Protein AF-A0A8T9BLL4-F1 (afdb_monomer_lite)

Sequence (236 aa):
MSSSTPDQTALMKEVLEAVKTLQINQVQLAANVDAISGRVNVLAGMKEVRDVANDSSSKPSTVSKSIDTSATEPDPSDDLVPSSPSLPATQLDGVKESTQIAVAPKSGSTSRIILTTYPSQSGINPLPMDWGNLDPQLRGPVVVSRTQSTIRRRNAHGGSYSIYYALAVASKEIKEDHRPDFTNTEPAANIGPFKQWADKKKIVSMDPLGHLAPWLFSETIEKENELEQSVREGRL

Radius of gyration: 30.51 Å; chains: 1; bounding box: 65×70×87 Å

Organism: NCBI:txid1316785

InterPro domains:
  IPR022163 GTP cyclohydrolase N-terminal [PF12471] (112-228)

pLDDT: mean 73.41, std 20.66, range [27.05, 96.94]

Secondary structure (DSSP, 8-state):
-----HHHHHHHHHHHHHHHHHHHHHHHHHHHHHHHHHHHHHHHHHHHHHHHHHHTT-------------------------------S--------------PPP--S-S-------TTSTT--PPP--TT-SSHHHH-------STTTTTT--S--TTTHHHHHHHHHTTSS-TTPPPP-TT---SS-----GGGG-TTT--SS-TTGGGHHHHSHHHHHHHHHHHHHHHTT--

Structure (mmCIF, N/CA/C/O backbone):
data_AF-A0A8T9BLL4-F1
#
_entry.id   AF-A0A8T9BLL4-F1
#
loop_
_atom_site.group_PDB
_atom_site.id
_atom_site.type_symbol
_atom_site.label_atom_id
_atom_site.label_alt_id
_atom_site.label_comp_id
_atom_site.label_asym_id
_atom_site.label_entity_id
_atom_site.label_seq_id
_atom_site.pdbx_PDB_ins_code
_atom_site.Cartn_x
_atom_site.Cartn_y
_atom_site.Cartn_z
_atom_site.occupancy
_atom_site.B_iso_or_equiv
_atom_site.auth_seq_id
_atom_site.auth_comp_id
_atom_site.auth_asym_id
_atom_site.auth_atom_id
_atom_site.pdbx_PDB_model_num
ATOM 1 N N . MET A 1 1 ? -38.374 -6.244 71.018 1.00 39.12 1 MET A N 1
ATOM 2 C CA . MET A 1 1 ? -39.379 -6.725 70.048 1.00 39.12 1 MET A CA 1
ATOM 3 C C . MET A 1 1 ? -38.822 -6.476 68.658 1.00 39.12 1 MET A C 1
ATOM 5 O O . MET A 1 1 ? -38.472 -5.344 68.362 1.00 39.12 1 MET A O 1
ATOM 9 N N . SER A 1 2 ? -38.587 -7.547 67.902 1.00 49.69 2 SER A N 1
ATOM 10 C CA . SER A 1 2 ? -37.795 -7.590 66.666 1.00 49.69 2 SER A CA 1
ATOM 11 C C . SER A 1 2 ? -38.675 -7.416 65.427 1.00 49.69 2 SER A C 1
ATOM 13 O O . SER A 1 2 ? -39.505 -8.278 65.145 1.00 49.69 2 SER A O 1
ATOM 15 N N . SER A 1 3 ? -38.475 -6.339 64.670 1.00 52.56 3 SER A N 1
ATOM 16 C CA . SER A 1 3 ? -39.181 -6.069 63.413 1.00 52.56 3 SER A CA 1
ATOM 17 C C . SER A 1 3 ? -38.181 -5.792 62.284 1.00 52.56 3 SER A C 1
ATOM 19 O O . SER A 1 3 ? -37.743 -4.657 62.130 1.00 52.56 3 SER A O 1
ATOM 21 N N . SER A 1 4 ? -37.803 -6.816 61.507 1.00 60.06 4 SER A N 1
ATOM 22 C CA . SER A 1 4 ? -37.080 -6.636 60.225 1.00 60.06 4 SER A CA 1
ATOM 23 C C . SER A 1 4 ? -37.123 -7.867 59.296 1.00 60.06 4 SER A C 1
ATOM 25 O O . SER A 1 4 ? -36.197 -8.107 58.526 1.00 60.06 4 SER A O 1
ATOM 27 N N . THR A 1 5 ? -38.165 -8.695 59.372 1.00 60.25 5 THR A N 1
ATOM 28 C CA . THR A 1 5 ? -38.291 -9.934 58.581 1.00 60.25 5 THR A CA 1
ATOM 29 C C . THR A 1 5 ? -38.826 -9.804 57.139 1.00 60.25 5 THR A C 1
ATOM 31 O O . THR A 1 5 ? -38.516 -10.702 56.357 1.00 60.25 5 THR A O 1
ATOM 34 N N . PRO A 1 6 ? -39.579 -8.767 56.705 1.00 60.78 6 PRO A N 1
ATOM 35 C CA . PRO A 1 6 ? -40.184 -8.790 55.367 1.00 60.78 6 PRO A CA 1
ATOM 36 C C . PRO A 1 6 ? -39.180 -8.558 54.220 1.00 60.78 6 PRO A C 1
ATOM 38 O O . PRO A 1 6 ? -39.258 -9.265 53.215 1.00 60.78 6 PRO A O 1
ATOM 41 N N . ASP A 1 7 ? -38.185 -7.677 54.379 1.00 72.25 7 ASP A N 1
ATOM 42 C CA . ASP A 1 7 ? -37.218 -7.357 53.308 1.00 72.25 7 ASP A CA 1
ATOM 43 C C . ASP A 1 7 ? -36.312 -8.538 52.931 1.00 72.25 7 ASP A C 1
ATOM 45 O O . ASP A 1 7 ? -36.035 -8.763 51.753 1.00 72.25 7 ASP A O 1
ATOM 49 N N . GLN A 1 8 ? -35.903 -9.362 53.903 1.00 76.25 8 GLN A N 1
ATOM 50 C CA . GLN A 1 8 ? -35.084 -10.548 53.616 1.00 76.25 8 GLN A CA 1
ATOM 51 C C . GLN A 1 8 ? -35.837 -11.588 52.780 1.00 76.25 8 GLN A C 1
ATOM 53 O O . GLN A 1 8 ? -35.244 -12.262 51.938 1.00 76.25 8 GLN A O 1
ATOM 58 N N . THR A 1 9 ? -37.154 -11.701 52.973 1.00 82.81 9 THR A N 1
ATOM 59 C CA . THR A 1 9 ? -37.976 -12.627 52.183 1.00 82.81 9 THR A CA 1
ATOM 60 C C . THR A 1 9 ? -38.187 -12.145 50.748 1.00 82.81 9 THR A C 1
ATOM 62 O O . THR A 1 9 ? -38.298 -12.976 49.847 1.00 82.81 9 THR A O 1
ATOM 65 N N . ALA A 1 10 ? -38.201 -10.827 50.514 1.00 85.06 10 ALA A N 1
ATOM 66 C CA . ALA A 1 10 ? -38.257 -10.249 49.172 1.00 85.06 10 ALA A CA 1
ATOM 67 C C . ALA A 1 10 ? -36.932 -10.459 48.420 1.00 85.06 10 ALA A C 1
ATOM 69 O O . ALA A 1 10 ? -36.943 -10.978 47.305 1.00 85.06 10 ALA A O 1
ATOM 70 N N . LEU A 1 11 ? -35.800 -10.191 49.080 1.00 87.94 11 LEU A N 1
ATOM 71 C CA . LEU A 1 11 ? -34.458 -10.445 48.542 1.00 87.94 11 LEU A CA 1
ATOM 72 C C . LEU A 1 11 ? -34.235 -11.925 48.195 1.00 87.94 11 LEU A C 1
ATOM 74 O O . LEU A 1 11 ? -33.698 -12.238 47.138 1.00 87.94 11 LEU A O 1
ATOM 78 N N . MET A 1 12 ? -34.687 -12.863 49.037 1.00 86.19 12 MET A N 1
ATOM 79 C CA . MET A 1 12 ? -34.585 -14.296 48.717 1.00 86.19 12 MET A CA 1
ATOM 80 C C . MET A 1 12 ? -35.392 -14.691 47.477 1.00 86.19 12 MET A C 1
ATOM 82 O O . MET A 1 12 ? -34.954 -15.557 46.719 1.00 86.19 12 MET A O 1
ATOM 86 N N . LYS A 1 13 ? -36.564 -14.081 47.259 1.00 90.38 13 LYS A N 1
ATOM 87 C CA . LYS A 1 13 ? -37.374 -14.348 46.063 1.00 90.38 13 LYS A CA 1
ATOM 88 C C . LYS A 1 13 ? -36.692 -13.828 44.803 1.00 90.38 13 LYS A C 1
ATOM 90 O O . LYS A 1 13 ? -36.642 -14.558 43.819 1.00 90.38 13 LYS A O 1
ATOM 95 N N . GLU A 1 14 ? -36.120 -12.630 44.865 1.00 92.88 14 GLU A N 1
ATOM 96 C CA . GLU A 1 14 ? -35.360 -12.040 43.761 1.00 92.88 14 GLU A CA 1
ATOM 97 C C . GLU A 1 14 ? -34.115 -12.874 43.423 1.00 92.88 14 GLU A C 1
ATOM 99 O O . GLU A 1 14 ? -33.876 -13.187 42.260 1.00 92.88 14 GLU A O 1
ATOM 104 N N . VAL A 1 15 ? -33.369 -13.339 44.433 1.00 92.25 15 VAL A N 1
ATOM 105 C CA . VAL A 1 15 ? -32.216 -14.233 44.225 1.00 92.25 15 VAL A CA 1
ATOM 106 C C . VAL A 1 15 ? -32.649 -15.567 43.614 1.00 92.25 15 VAL A C 1
ATOM 108 O O . VAL A 1 15 ? -31.984 -16.069 42.712 1.00 92.25 15 VAL A O 1
ATOM 111 N N . LEU A 1 16 ? -33.769 -16.146 44.053 1.00 93.62 16 LEU A N 1
ATOM 112 C CA . LEU A 1 16 ? -34.275 -17.401 43.488 1.00 93.62 16 LEU A CA 1
ATOM 113 C C . LEU A 1 16 ? -34.713 -17.228 42.027 1.00 93.62 16 LEU A C 1
ATOM 115 O O . LEU A 1 16 ? -34.454 -18.099 41.195 1.00 93.62 16 LEU A O 1
ATOM 119 N N . GLU A 1 17 ? -35.334 -16.097 41.697 1.00 95.94 17 GLU A N 1
ATOM 120 C CA . GLU A 1 17 ? -35.694 -15.746 40.324 1.00 95.94 17 GLU A CA 1
ATOM 121 C C . GLU A 1 17 ? -34.446 -15.515 39.456 1.00 95.94 17 GLU A C 1
ATOM 123 O O . GLU A 1 17 ? -34.349 -16.062 38.354 1.00 95.94 17 GLU A O 1
ATOM 128 N N . ALA A 1 18 ? -33.434 -14.822 39.980 1.00 94.19 18 ALA A N 1
ATOM 129 C CA . ALA A 1 18 ? -32.144 -14.643 39.321 1.00 94.19 18 ALA A CA 1
ATOM 130 C C . ALA A 1 18 ? -31.436 -15.987 39.067 1.00 94.19 18 ALA A C 1
ATOM 132 O O . ALA A 1 18 ? -30.959 -16.239 37.964 1.00 94.19 18 ALA A O 1
ATOM 133 N N . VAL A 1 19 ? -31.428 -16.906 40.035 1.00 96.25 19 VAL A N 1
ATOM 134 C CA . VAL A 1 19 ? -30.835 -18.243 39.859 1.00 96.25 19 VAL A CA 1
ATOM 135 C C . VAL A 1 19 ? -31.599 -19.050 38.808 1.00 96.25 19 VAL A C 1
ATOM 137 O O . VAL A 1 19 ? -30.986 -19.699 37.959 1.00 96.25 19 VAL A O 1
ATOM 140 N N . LYS A 1 20 ? -32.934 -18.974 38.802 1.00 95.44 20 LYS A N 1
ATOM 141 C CA . LYS A 1 20 ? -33.768 -19.669 37.814 1.00 95.44 20 LYS A CA 1
ATOM 142 C C . LYS A 1 20 ? -33.545 -19.135 36.398 1.00 95.44 20 LYS A C 1
ATOM 144 O O . LYS A 1 20 ? -33.460 -19.923 35.458 1.00 95.44 20 LYS A O 1
ATOM 149 N N . THR A 1 21 ? -33.419 -17.819 36.232 1.00 96.94 21 THR A N 1
ATOM 150 C CA . THR A 1 21 ? -33.113 -17.217 34.922 1.00 96.94 21 THR A CA 1
ATOM 151 C C . THR A 1 21 ? -31.712 -17.596 34.449 1.00 96.94 21 THR A C 1
ATOM 153 O O . THR A 1 21 ? -31.540 -17.959 33.287 1.00 96.94 21 THR A O 1
ATOM 156 N N . LEU A 1 22 ? -30.724 -17.623 35.348 1.00 96.06 22 LEU A N 1
ATOM 157 C CA . LEU A 1 22 ? -29.361 -18.059 35.038 1.00 96.06 22 LEU A CA 1
ATOM 158 C C . LEU A 1 22 ? -29.331 -19.532 34.600 1.00 96.06 22 LEU A C 1
ATOM 160 O O . LEU A 1 22 ? -28.693 -19.864 33.602 1.00 96.06 22 LEU A O 1
ATOM 164 N N . GLN A 1 23 ? -30.095 -20.399 35.268 1.00 95.50 23 GLN A N 1
ATOM 165 C CA . GLN A 1 23 ? -30.244 -21.802 34.879 1.00 95.50 23 GLN A CA 1
ATOM 166 C C . GLN A 1 23 ? -30.872 -21.952 33.483 1.00 95.50 23 GLN A C 1
ATOM 168 O O . GLN A 1 23 ? -30.375 -22.728 32.668 1.00 95.50 23 GLN A O 1
ATOM 173 N N . ILE A 1 24 ? -31.927 -21.189 33.174 1.00 96.50 24 ILE A N 1
ATOM 174 C CA . ILE A 1 24 ? -32.557 -21.192 31.842 1.00 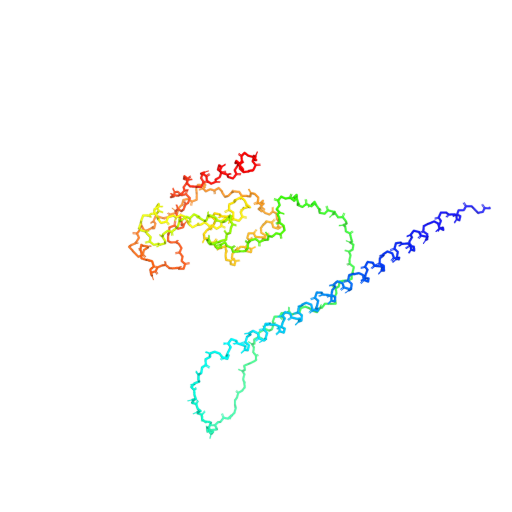96.50 24 ILE A CA 1
ATOM 175 C C . ILE A 1 24 ? -31.556 -20.736 30.771 1.00 96.50 24 ILE A C 1
ATOM 177 O O . ILE A 1 24 ? -31.423 -21.387 29.733 1.00 96.50 24 ILE A O 1
ATOM 181 N N . ASN A 1 25 ? -30.804 -19.669 31.047 1.00 95.50 25 ASN A N 1
ATOM 182 C CA . ASN A 1 25 ? -29.784 -19.158 30.135 1.00 95.50 25 ASN A CA 1
ATOM 183 C C . ASN A 1 25 ? -28.687 -20.201 29.870 1.00 95.50 25 ASN A C 1
ATOM 185 O O . ASN A 1 25 ? -28.283 -20.379 28.722 1.00 95.50 25 ASN A O 1
ATOM 189 N N . GLN A 1 26 ? -28.236 -20.936 30.894 1.00 94.12 26 GLN A N 1
ATOM 190 C CA . GLN A 1 26 ? -27.246 -22.008 30.732 1.00 94.12 26 GLN A CA 1
ATOM 191 C C . GLN A 1 26 ? -27.758 -23.153 29.852 1.00 94.12 26 GLN A C 1
ATOM 193 O O . GLN A 1 26 ? -27.024 -23.627 28.987 1.00 94.12 26 GLN A O 1
ATOM 198 N N . VAL A 1 27 ? -29.020 -23.562 30.014 1.00 96.69 27 VAL A N 1
ATOM 199 C CA . VAL A 1 27 ? -29.633 -24.598 29.164 1.00 96.69 27 VAL A CA 1
ATOM 200 C C . VAL A 1 27 ? -29.712 -24.134 27.708 1.00 96.69 27 VAL A C 1
ATOM 202 O O . VAL A 1 27 ? -29.391 -24.893 26.794 1.00 96.69 27 VAL A O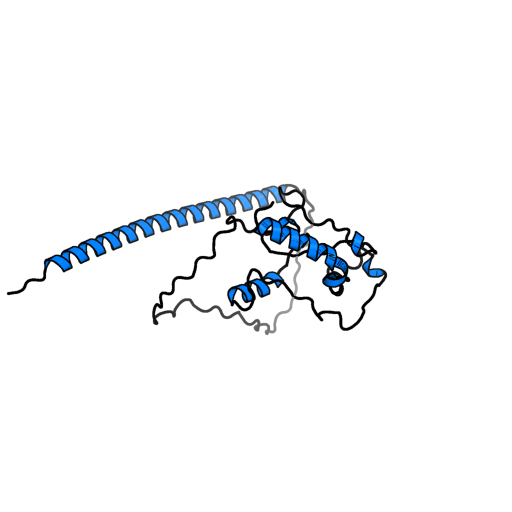 1
ATOM 205 N N . GLN A 1 28 ? -30.082 -22.874 27.476 1.00 95.19 28 GLN A N 1
ATOM 206 C CA . GLN A 1 28 ? -30.133 -22.304 26.130 1.00 95.19 28 GLN A CA 1
ATOM 207 C C . GLN A 1 28 ? -28.740 -22.214 25.486 1.00 95.19 28 GLN A C 1
ATOM 209 O O . GLN A 1 28 ? -28.581 -22.523 24.304 1.00 95.19 28 GLN A O 1
ATOM 214 N N . LEU A 1 29 ? -27.721 -21.818 26.252 1.00 95.44 29 LEU A N 1
ATOM 215 C CA . LEU A 1 29 ? -26.330 -21.793 25.798 1.00 95.44 29 LEU A CA 1
ATOM 216 C C . LEU A 1 29 ? -25.838 -23.196 25.427 1.00 95.44 29 LEU A C 1
ATOM 218 O O . LEU A 1 29 ? -25.265 -23.356 24.351 1.00 95.44 29 LEU A O 1
ATOM 222 N N . ALA A 1 30 ? -26.119 -24.206 26.253 1.00 95.25 30 ALA A N 1
ATOM 223 C CA . ALA A 1 30 ? -25.764 -25.595 25.965 1.00 95.25 30 ALA A CA 1
ATOM 224 C C . ALA A 1 30 ? -26.408 -26.090 24.657 1.00 95.25 30 ALA A C 1
ATOM 226 O O . ALA A 1 30 ? -25.710 -26.595 23.780 1.00 95.25 30 ALA A O 1
ATOM 227 N N . ALA A 1 31 ? -27.707 -25.839 24.464 1.00 95.81 31 ALA A N 1
ATOM 228 C CA . ALA A 1 31 ? -28.412 -26.212 23.236 1.00 95.81 31 ALA A CA 1
ATOM 229 C C . ALA A 1 31 ? -27.826 -25.536 21.980 1.00 95.81 31 ALA A C 1
ATOM 231 O O . ALA A 1 31 ? -27.713 -26.156 20.920 1.00 95.81 31 ALA A O 1
ATOM 232 N N . ASN A 1 32 ? -27.420 -24.267 22.087 1.00 94.94 32 ASN A N 1
ATOM 233 C CA . ASN A 1 32 ? -26.779 -23.550 20.984 1.00 94.94 32 ASN A CA 1
ATOM 234 C C . ASN A 1 32 ? -25.387 -24.112 20.659 1.00 94.94 32 ASN A C 1
ATOM 236 O O . ASN A 1 32 ? -25.033 -24.218 19.483 1.00 94.94 32 ASN A O 1
ATOM 240 N N . VAL A 1 33 ? -24.604 -24.484 21.675 1.00 95.88 33 VAL A N 1
ATOM 241 C CA . VAL A 1 33 ? -23.285 -25.111 21.494 1.00 95.88 33 VAL A CA 1
ATOM 242 C C . VAL A 1 33 ? -23.422 -26.473 20.810 1.00 95.88 33 VAL A C 1
ATOM 244 O O . VAL A 1 33 ? -22.706 -26.727 19.840 1.00 95.88 33 VAL A O 1
ATOM 247 N N . ASP A 1 34 ? -24.389 -27.298 21.216 1.00 95.75 34 ASP A N 1
ATOM 248 C CA . ASP A 1 34 ? -24.668 -28.587 20.570 1.00 95.75 34 ASP A CA 1
ATOM 249 C C . ASP A 1 34 ? -25.085 -28.416 19.103 1.00 95.75 34 ASP A C 1
ATOM 251 O O . ASP A 1 34 ? -24.604 -29.134 18.222 1.00 95.75 34 ASP A O 1
ATOM 255 N N . ALA A 1 35 ? -25.919 -27.414 18.802 1.00 93.75 35 ALA A N 1
ATOM 256 C CA . ALA A 1 35 ? -26.319 -27.106 17.431 1.00 93.75 35 ALA A CA 1
ATOM 257 C C . ALA A 1 35 ? -25.127 -26.682 16.553 1.00 93.75 35 ALA A C 1
ATOM 259 O O . ALA A 1 35 ? -25.058 -27.047 15.375 1.00 93.75 35 ALA A O 1
ATOM 260 N N . ILE A 1 36 ? -24.178 -25.922 17.110 1.00 93.25 36 ILE A N 1
ATOM 261 C CA . ILE A 1 36 ? -22.948 -25.527 16.412 1.00 93.25 36 ILE A CA 1
ATOM 262 C C . ILE A 1 36 ? -22.043 -26.743 16.205 1.00 93.25 36 ILE A C 1
ATOM 264 O O . ILE A 1 36 ? -21.600 -26.969 15.081 1.00 93.25 36 ILE A O 1
ATOM 268 N N . SER A 1 37 ? -21.820 -27.551 17.242 1.00 92.19 37 SER A N 1
ATOM 269 C CA . SER A 1 37 ? -21.001 -28.766 17.168 1.00 92.19 37 SER A CA 1
ATOM 270 C C . SER A 1 37 ? -21.541 -29.746 16.119 1.00 92.19 37 SER A C 1
ATOM 272 O O . SER A 1 37 ? -20.801 -30.212 15.250 1.00 92.19 37 SER A O 1
ATOM 274 N N . GLY A 1 38 ? -22.863 -29.953 16.093 1.00 91.25 38 GLY A N 1
ATOM 275 C CA . GLY A 1 38 ? -23.531 -30.767 15.078 1.00 91.25 38 GLY A CA 1
ATOM 276 C C . GLY A 1 38 ? -23.325 -30.235 13.657 1.00 91.25 38 GLY A C 1
ATOM 277 O O . GLY A 1 38 ? -22.984 -30.998 12.754 1.00 91.25 38 GLY A O 1
ATOM 278 N N . ARG A 1 39 ? -23.458 -28.917 13.445 1.00 87.12 39 ARG A N 1
ATOM 279 C CA . ARG A 1 39 ? -23.195 -28.294 12.134 1.00 87.12 39 ARG A CA 1
ATOM 280 C C . ARG A 1 39 ? -21.736 -28.434 11.707 1.00 87.12 39 ARG A C 1
ATOM 282 O O . ARG A 1 39 ? -21.484 -28.711 10.538 1.00 87.12 39 ARG A O 1
ATOM 289 N N . VAL A 1 40 ? -20.788 -28.265 12.625 1.00 90.69 40 VAL A N 1
ATOM 290 C CA . VAL A 1 40 ? -19.354 -28.428 12.343 1.00 90.69 40 VAL A CA 1
ATOM 291 C C . VAL A 1 40 ? -19.042 -29.870 11.949 1.00 90.69 40 VAL A C 1
ATOM 293 O O . VAL A 1 40 ? -18.345 -30.079 10.962 1.00 90.69 40 VAL A O 1
ATOM 296 N N . ASN A 1 41 ? -19.620 -30.858 12.636 1.00 87.94 41 ASN A N 1
ATOM 297 C CA . ASN A 1 41 ? -19.418 -32.267 12.304 1.00 87.94 41 ASN A CA 1
ATOM 298 C C . ASN A 1 41 ? -20.002 -32.633 10.923 1.00 87.94 41 ASN A C 1
ATOM 300 O O . ASN A 1 41 ? -19.372 -33.340 10.140 1.00 87.94 41 ASN A O 1
ATOM 304 N N . VAL A 1 42 ? -21.172 -32.082 10.570 1.00 88.50 42 VAL A N 1
ATOM 305 C CA . VAL A 1 42 ? -21.765 -32.244 9.227 1.00 88.50 42 VAL A CA 1
ATOM 306 C C . VAL A 1 42 ? -20.895 -31.599 8.145 1.00 88.50 42 VAL A C 1
ATOM 308 O O . VAL A 1 42 ? -20.712 -32.174 7.074 1.00 88.50 42 VAL A O 1
ATOM 311 N N . LEU A 1 43 ? -20.337 -30.416 8.408 1.00 80.12 43 LEU A N 1
ATOM 312 C CA . LEU A 1 43 ? -19.447 -29.733 7.466 1.00 80.12 43 LEU A CA 1
ATOM 313 C C . LEU A 1 43 ? -18.110 -30.465 7.301 1.00 80.12 43 LEU A C 1
ATOM 315 O O . LEU A 1 43 ? -17.599 -30.529 6.184 1.00 80.12 43 LEU A O 1
ATOM 319 N N . ALA A 1 44 ? -17.572 -31.042 8.377 1.00 78.12 44 ALA A N 1
ATOM 320 C CA . ALA A 1 44 ? -16.373 -31.871 8.330 1.00 78.12 44 ALA A CA 1
ATOM 321 C C . ALA A 1 44 ? -16.598 -33.126 7.469 1.00 78.12 44 ALA A C 1
ATOM 323 O O . ALA A 1 44 ? -15.833 -33.363 6.536 1.00 78.12 44 ALA A O 1
ATOM 324 N N . GLY A 1 45 ? -17.707 -33.847 7.679 1.00 76.31 45 GLY A N 1
ATOM 325 C CA . GLY A 1 45 ? -18.069 -35.000 6.845 1.00 76.31 45 GLY A CA 1
ATOM 326 C C . GLY A 1 45 ? -18.346 -34.627 5.382 1.00 76.31 45 GLY A C 1
ATOM 327 O O . GLY A 1 45 ? -17.916 -35.322 4.464 1.00 76.31 45 GLY A O 1
ATOM 328 N N . MET A 1 46 ? -19.000 -33.488 5.128 1.00 76.62 46 MET A N 1
ATOM 329 C CA . MET A 1 46 ? -19.225 -32.986 3.764 1.00 76.62 46 MET A CA 1
ATOM 330 C C . MET A 1 46 ? -17.909 -32.631 3.053 1.00 76.62 46 MET A C 1
ATOM 332 O O . MET A 1 46 ? -17.797 -32.816 1.840 1.00 76.62 46 MET A O 1
ATOM 336 N N . LYS A 1 47 ? -16.905 -32.131 3.788 1.00 75.56 47 LYS A N 1
ATOM 337 C CA . LYS A 1 47 ? -15.569 -31.854 3.250 1.00 75.56 47 LYS A CA 1
ATOM 338 C C . LYS A 1 47 ? -14.835 -33.145 2.884 1.00 75.56 47 LYS A C 1
ATOM 340 O O . LYS A 1 47 ? -14.301 -33.207 1.785 1.00 75.56 47 LYS A O 1
ATOM 345 N N . GLU A 1 48 ? -14.867 -34.175 3.729 1.00 67.69 48 GLU A N 1
ATOM 346 C CA . GLU A 1 48 ? -14.268 -35.480 3.403 1.00 67.69 48 GLU A CA 1
ATOM 347 C C . GLU A 1 48 ? -14.901 -36.105 2.155 1.00 67.69 48 GLU A C 1
ATOM 349 O O . GLU A 1 48 ? -14.190 -36.515 1.243 1.00 67.69 48 GLU A O 1
ATOM 354 N N . VAL A 1 49 ? -16.236 -36.098 2.047 1.00 67.75 49 VAL A N 1
ATOM 355 C CA . VAL A 1 49 ? -16.931 -36.613 0.852 1.00 67.75 49 VAL A CA 1
ATOM 356 C C . VAL A 1 49 ? -16.544 -35.822 -0.401 1.00 67.75 49 VAL A C 1
ATOM 358 O O . VAL A 1 49 ? -16.381 -36.403 -1.474 1.00 67.75 49 VAL A O 1
ATOM 361 N N . ARG A 1 50 ? -16.362 -34.500 -0.284 1.00 71.12 50 ARG A N 1
ATOM 362 C CA . ARG A 1 50 ? -15.919 -33.658 -1.400 1.00 71.12 50 ARG A CA 1
ATOM 363 C C . ARG A 1 50 ? -14.460 -33.914 -1.779 1.00 71.12 50 ARG A C 1
ATOM 365 O O . ARG A 1 50 ? -14.168 -33.945 -2.969 1.00 71.12 50 ARG A O 1
ATOM 372 N N . ASP A 1 51 ? -13.581 -34.124 -0.805 1.00 65.12 51 ASP A N 1
ATOM 373 C CA . ASP A 1 51 ? -12.165 -34.418 -1.037 1.00 65.12 51 ASP A CA 1
ATOM 374 C C . ASP A 1 51 ? -11.999 -35.805 -1.704 1.00 65.12 51 ASP A C 1
ATOM 376 O O . ASP A 1 51 ? -11.263 -35.924 -2.682 1.00 65.12 51 ASP A O 1
ATOM 380 N N . VAL A 1 52 ? -12.786 -36.818 -1.308 1.00 64.50 52 VAL A N 1
ATOM 381 C CA . VAL A 1 52 ? -12.810 -38.155 -1.950 1.00 64.50 52 VAL A CA 1
ATOM 382 C C . VAL A 1 52 ? -13.440 -38.124 -3.356 1.00 64.50 52 VAL A C 1
ATOM 384 O O . VAL A 1 52 ? -12.984 -38.813 -4.273 1.00 64.50 52 VAL A O 1
ATOM 387 N N . ALA A 1 53 ? -14.473 -37.303 -3.572 1.00 59.38 53 ALA A N 1
ATOM 388 C CA . ALA A 1 53 ? -15.078 -37.120 -4.896 1.00 59.38 53 ALA A CA 1
ATOM 389 C C . ALA A 1 53 ? -14.160 -36.364 -5.877 1.00 59.38 53 ALA A C 1
ATOM 391 O O . ALA A 1 53 ? -14.281 -36.530 -7.089 1.00 59.38 53 ALA A O 1
ATOM 392 N N . ASN A 1 54 ? -13.235 -35.542 -5.373 1.00 58.53 54 ASN A N 1
ATOM 393 C CA . ASN A 1 54 ? -12.282 -34.810 -6.206 1.00 58.53 54 ASN A CA 1
ATOM 394 C C . ASN A 1 54 ? -11.082 -35.690 -6.613 1.00 58.53 54 ASN A C 1
ATOM 396 O O . ASN A 1 54 ? -10.565 -35.550 -7.722 1.00 58.53 54 ASN A O 1
ATOM 400 N N . ASP A 1 55 ? -10.702 -36.649 -5.761 1.00 53.56 55 ASP A N 1
ATOM 401 C CA . ASP A 1 55 ? -9.612 -37.608 -6.009 1.00 53.56 55 ASP A CA 1
ATOM 402 C C . ASP A 1 55 ? -9.994 -38.721 -7.011 1.00 53.56 55 ASP A C 1
ATOM 404 O O . ASP A 1 55 ? -9.151 -39.339 -7.655 1.00 53.56 55 ASP A O 1
ATOM 408 N N . SER A 1 56 ? -11.293 -38.928 -7.255 1.00 51.00 56 SER A N 1
ATOM 409 C CA . SER A 1 56 ? -11.806 -39.930 -8.205 1.00 51.00 56 SER A CA 1
ATOM 410 C C . SER A 1 56 ? -11.883 -39.448 -9.667 1.00 51.00 56 SER A C 1
ATOM 412 O O . SER A 1 56 ? -12.422 -40.151 -10.526 1.00 51.00 56 SER A O 1
ATOM 414 N N . SER A 1 57 ? -11.297 -38.286 -9.987 1.00 47.00 57 SER A N 1
ATOM 415 C CA . SER A 1 57 ? -11.252 -37.731 -11.352 1.00 47.00 57 SER A CA 1
ATOM 416 C C . SER A 1 57 ? -9.893 -37.830 -12.066 1.00 47.00 57 SER A C 1
ATOM 418 O O . SER A 1 57 ? -9.767 -37.345 -13.191 1.00 47.00 57 SER A O 1
ATOM 420 N N . SER A 1 58 ? -8.901 -38.537 -11.507 1.00 38.06 58 SER A N 1
ATOM 421 C CA . SER A 1 58 ? -7.671 -38.883 -12.241 1.00 38.06 58 SER A CA 1
ATOM 422 C C . SER A 1 58 ? -7.423 -40.400 -12.292 1.00 38.06 58 SER A C 1
ATOM 424 O O . SER A 1 58 ? -7.354 -41.092 -11.282 1.00 38.06 58 SER A O 1
ATOM 426 N N . LYS A 1 59 ? -7.351 -40.951 -13.512 1.00 34.94 59 LYS A N 1
ATOM 427 C CA . LYS A 1 59 ? -6.958 -42.347 -13.792 1.00 34.94 59 LYS A CA 1
ATOM 428 C C . LYS A 1 59 ? -5.417 -42.496 -13.793 1.00 34.94 59 LYS A C 1
ATOM 430 O O . LYS A 1 59 ? -4.721 -41.494 -13.918 1.00 34.94 59 LYS A O 1
ATOM 435 N N . PRO A 1 60 ? -4.884 -43.730 -13.674 1.00 37.53 60 PRO A N 1
ATOM 436 C CA . PRO A 1 60 ? -3.750 -44.046 -12.804 1.00 37.53 60 PRO A CA 1
ATOM 437 C C . PRO A 1 60 ? -2.412 -44.204 -13.541 1.00 37.53 60 PRO A C 1
ATOM 439 O O . PRO A 1 60 ? -2.377 -44.522 -14.729 1.00 37.53 60 PRO A O 1
ATOM 442 N N . SER A 1 61 ? -1.307 -44.129 -12.794 1.00 32.28 61 SER A N 1
ATOM 443 C CA . SER A 1 61 ? -0.026 -44.719 -13.197 1.00 32.28 61 SER A CA 1
ATOM 444 C C . SER A 1 61 ? 0.590 -45.525 -12.053 1.00 32.28 61 SER A C 1
ATOM 446 O O . SER A 1 61 ? 1.077 -44.986 -11.062 1.00 32.28 61 SER A O 1
ATOM 448 N N . THR A 1 62 ? 0.556 -46.839 -12.241 1.00 31.02 62 THR A N 1
ATOM 449 C CA . THR A 1 62 ? 1.281 -47.885 -11.523 1.00 31.02 62 THR A CA 1
ATOM 450 C C . THR A 1 62 ? 2.787 -47.743 -11.742 1.00 31.02 62 THR A C 1
ATOM 452 O O . THR A 1 62 ? 3.207 -47.865 -12.886 1.00 31.02 62 THR A O 1
ATOM 455 N N . VAL A 1 63 ? 3.600 -47.605 -10.688 1.00 32.19 63 VAL A N 1
ATOM 456 C CA . VAL A 1 63 ? 4.937 -48.233 -10.623 1.00 32.19 63 VAL A CA 1
ATOM 457 C C . VAL A 1 63 ? 5.264 -48.579 -9.171 1.00 32.19 63 VAL A C 1
ATOM 459 O O . VAL A 1 63 ? 5.471 -47.716 -8.323 1.00 32.19 63 VAL A O 1
ATOM 462 N N . SER A 1 64 ? 5.326 -49.880 -8.917 1.00 33.00 64 SER A N 1
ATOM 463 C CA . SER A 1 64 ? 5.895 -50.518 -7.737 1.00 33.00 64 SER A CA 1
ATOM 464 C C . SER A 1 64 ? 7.425 -50.453 -7.807 1.00 33.00 64 SER A C 1
ATOM 466 O O . SER A 1 64 ? 7.997 -50.785 -8.846 1.00 33.00 64 SER A O 1
ATOM 468 N N . LYS A 1 65 ? 8.111 -50.121 -6.708 1.00 31.50 65 LYS A N 1
ATOM 469 C CA . LYS A 1 65 ? 9.504 -50.548 -6.525 1.00 31.50 65 LYS A CA 1
ATOM 470 C C . LYS A 1 65 ? 9.744 -50.982 -5.085 1.00 31.50 65 LYS A C 1
ATOM 472 O O . LYS A 1 65 ? 9.503 -50.241 -4.140 1.00 31.50 65 LYS A O 1
ATOM 477 N N . SER A 1 66 ? 10.142 -52.240 -4.992 1.00 30.53 66 SER A N 1
ATOM 478 C CA . SER A 1 66 ? 10.364 -53.065 -3.819 1.00 30.53 66 SER A CA 1
ATOM 479 C C . SER A 1 66 ? 11.643 -52.716 -3.063 1.00 30.53 66 SER A C 1
ATOM 481 O O . SER A 1 66 ? 12.643 -52.291 -3.642 1.00 30.53 66 SER A O 1
ATOM 483 N N . ILE A 1 67 ? 11.553 -52.974 -1.763 1.00 32.66 67 ILE A N 1
ATOM 484 C CA . ILE A 1 67 ? 12.593 -53.045 -0.740 1.00 32.66 67 ILE A CA 1
ATOM 485 C C . ILE A 1 67 ? 13.554 -54.204 -1.042 1.00 32.66 67 ILE A C 1
ATOM 487 O O . ILE A 1 67 ? 13.091 -55.289 -1.390 1.00 32.66 67 ILE A O 1
ATOM 491 N N . ASP A 1 68 ? 14.855 -53.992 -0.831 1.00 28.50 68 ASP A N 1
ATOM 492 C CA . ASP A 1 68 ? 15.741 -55.044 -0.326 1.00 28.50 68 ASP A CA 1
ATOM 493 C C . ASP A 1 68 ? 16.830 -54.452 0.587 1.00 28.50 68 ASP A C 1
ATOM 495 O O . ASP A 1 68 ? 17.182 -53.276 0.497 1.00 28.50 68 ASP A O 1
ATOM 499 N N . THR A 1 69 ? 17.289 -55.281 1.516 1.00 27.67 69 THR A N 1
ATOM 500 C CA . THR A 1 69 ? 17.810 -54.954 2.849 1.00 27.67 69 THR A CA 1
ATOM 501 C C . THR A 1 69 ? 19.282 -55.348 2.962 1.00 27.67 69 THR A C 1
ATOM 503 O O . THR A 1 69 ? 19.590 -56.477 2.596 1.00 27.67 69 THR A O 1
ATOM 506 N N . SER A 1 70 ? 20.179 -54.526 3.540 1.00 29.36 70 SER A N 1
ATOM 507 C CA . SER A 1 70 ? 21.241 -55.005 4.469 1.00 29.36 70 SER A CA 1
ATOM 508 C C . SER A 1 70 ? 22.056 -53.888 5.162 1.00 29.36 70 SER A C 1
ATOM 510 O O . SER A 1 70 ? 22.811 -53.164 4.525 1.00 29.36 70 SER A O 1
ATOM 512 N N . ALA A 1 71 ? 21.925 -53.880 6.498 1.00 30.98 71 ALA A N 1
ATOM 513 C CA . ALA A 1 71 ? 22.933 -53.691 7.556 1.00 30.98 71 ALA A CA 1
ATOM 514 C C . ALA A 1 71 ? 23.746 -52.379 7.674 1.00 30.98 71 ALA A C 1
ATOM 516 O O . ALA A 1 71 ? 24.714 -52.169 6.948 1.00 30.98 71 ALA A O 1
ATOM 517 N N . THR A 1 72 ? 23.491 -51.598 8.738 1.00 27.05 72 THR A N 1
ATOM 518 C CA . THR A 1 72 ? 24.311 -51.537 9.981 1.00 27.05 72 THR A CA 1
ATOM 519 C C . THR A 1 72 ? 23.725 -50.473 10.934 1.00 27.05 72 THR A C 1
ATOM 521 O O . THR A 1 72 ? 23.670 -49.299 10.591 1.00 27.05 72 THR A O 1
ATOM 524 N N . GLU A 1 73 ? 23.276 -50.902 12.115 1.00 30.77 73 GLU A N 1
ATOM 525 C CA . GLU A 1 73 ? 22.969 -50.087 13.316 1.00 30.77 73 GLU A CA 1
ATOM 526 C C . GLU A 1 73 ? 24.233 -50.001 14.209 1.00 30.77 73 GLU A C 1
ATOM 528 O O . GLU A 1 73 ? 25.128 -50.832 14.012 1.00 30.77 73 GLU A O 1
ATOM 533 N N . PRO A 1 74 ? 24.286 -49.229 15.315 1.00 39.69 74 PRO A N 1
ATOM 534 C CA . PRO A 1 74 ? 23.675 -47.930 15.650 1.00 39.69 74 PRO A CA 1
ATOM 535 C C . PRO A 1 74 ? 24.724 -46.939 16.230 1.00 39.69 74 PRO A C 1
ATOM 537 O O . PRO A 1 74 ? 25.770 -47.357 16.714 1.00 39.69 74 PRO A O 1
ATOM 540 N N . ASP A 1 75 ? 24.436 -45.635 16.285 1.00 28.77 75 ASP A N 1
ATOM 541 C CA . ASP A 1 75 ? 24.889 -44.821 17.431 1.00 28.77 75 ASP A CA 1
ATOM 542 C C . ASP A 1 75 ? 24.006 -43.563 17.603 1.00 28.77 75 ASP A C 1
ATOM 544 O O . ASP A 1 75 ? 23.471 -43.054 16.613 1.00 28.77 75 ASP A O 1
ATOM 548 N N . PRO A 1 76 ? 23.790 -43.086 18.846 1.00 41.88 76 PRO A N 1
ATOM 549 C CA . PRO A 1 76 ? 22.623 -42.309 19.230 1.00 41.88 76 PRO A CA 1
ATOM 550 C C . PRO A 1 76 ? 22.983 -40.863 19.577 1.00 41.88 76 PRO A C 1
ATOM 552 O O . PRO A 1 76 ? 23.769 -40.624 20.487 1.00 41.88 76 PRO A O 1
ATOM 555 N N . SER A 1 77 ? 22.341 -39.891 18.934 1.00 39.44 77 SER A N 1
ATOM 556 C CA . SER A 1 77 ? 22.110 -38.564 19.524 1.00 39.44 77 SER A CA 1
ATOM 557 C C . SER A 1 77 ? 21.390 -37.675 18.520 1.00 39.44 77 SER A C 1
ATOM 559 O O . SER A 1 77 ? 22.037 -37.021 17.706 1.00 39.44 77 SER A O 1
ATOM 561 N N . ASP A 1 78 ? 20.065 -37.629 18.591 1.00 34.88 78 ASP A N 1
ATOM 562 C CA . ASP A 1 78 ? 19.311 -36.511 18.021 1.00 34.88 78 ASP A CA 1
ATOM 563 C C . ASP A 1 78 ? 18.048 -36.266 18.858 1.00 34.88 78 ASP A C 1
ATOM 565 O O . ASP A 1 78 ? 16.914 -36.434 18.425 1.00 34.88 78 ASP A O 1
ATOM 569 N N . ASP A 1 79 ? 18.278 -35.913 20.122 1.00 43.06 79 ASP A N 1
ATOM 570 C CA . ASP A 1 79 ? 17.247 -35.489 21.068 1.00 43.06 79 ASP A CA 1
ATOM 571 C C . ASP A 1 79 ? 17.565 -34.063 21.522 1.00 43.06 79 ASP A C 1
ATOM 573 O O . ASP A 1 79 ? 18.009 -33.868 22.643 1.00 43.06 79 ASP A O 1
ATOM 577 N N . LEU A 1 80 ? 17.384 -33.052 20.662 1.00 41.78 80 LEU A N 1
ATOM 578 C CA . LEU A 1 80 ? 17.247 -31.649 21.091 1.00 41.78 80 LEU A CA 1
ATOM 579 C C . LEU A 1 80 ? 16.462 -30.819 20.058 1.00 41.78 80 LEU A C 1
ATOM 581 O O . LEU A 1 80 ? 17.013 -29.976 19.353 1.00 41.78 80 LEU A O 1
ATOM 585 N N . VAL A 1 81 ? 15.138 -30.985 20.036 1.00 44.72 81 VAL A N 1
ATOM 586 C CA . VAL A 1 81 ? 14.227 -29.935 19.551 1.00 44.72 81 VAL A CA 1
ATOM 587 C C . VAL A 1 81 ? 13.462 -29.402 20.768 1.00 44.72 81 VAL A C 1
ATOM 589 O O . VAL A 1 81 ? 12.745 -30.174 21.409 1.00 44.72 81 VAL A O 1
ATOM 592 N N . PRO A 1 82 ? 13.604 -28.119 21.159 1.00 40.00 82 PRO A N 1
ATOM 593 C CA . PRO A 1 82 ? 12.899 -27.602 22.322 1.00 40.00 82 PRO A CA 1
ATOM 594 C C . PRO A 1 82 ? 11.399 -27.534 22.026 1.00 40.00 82 PRO A C 1
ATOM 596 O O . PRO A 1 82 ? 10.941 -26.790 21.158 1.00 40.00 82 PRO A O 1
ATOM 599 N N . SER A 1 83 ? 10.632 -28.327 22.771 1.00 44.38 83 SER A N 1
ATOM 600 C CA . SER A 1 83 ? 9.173 -28.266 22.782 1.00 44.38 83 SER A CA 1
ATOM 601 C C . SER A 1 83 ? 8.719 -26.906 23.315 1.00 44.38 83 SER A C 1
ATOM 603 O O . SER A 1 83 ? 9.191 -26.444 24.355 1.00 44.38 83 SER A O 1
ATOM 605 N N . SER A 1 84 ? 7.804 -26.254 22.595 1.00 40.97 84 SER A N 1
ATOM 606 C CA . SER A 1 84 ? 7.171 -25.003 23.020 1.00 40.97 84 SER A CA 1
ATOM 607 C C . SER A 1 84 ? 6.537 -25.158 24.412 1.00 40.97 84 SER A C 1
ATOM 609 O O . SER A 1 84 ? 5.896 -26.182 24.665 1.00 40.97 84 SER A O 1
ATOM 611 N N . PRO A 1 85 ? 6.659 -24.171 25.321 1.00 46.69 85 PRO A N 1
ATOM 612 C CA . PRO A 1 85 ? 6.056 -24.276 26.641 1.00 46.69 85 PRO A CA 1
ATOM 613 C C . PRO A 1 85 ? 4.531 -24.202 26.510 1.00 46.69 85 PRO A C 1
ATOM 615 O O . PRO A 1 85 ? 3.956 -23.137 26.294 1.00 46.69 85 PRO A O 1
ATOM 618 N N . SER A 1 86 ? 3.873 -25.352 26.636 1.00 44.56 86 SER A N 1
ATOM 619 C CA . SER A 1 86 ? 2.436 -25.422 26.884 1.00 44.56 86 SER A CA 1
ATOM 620 C C . SER A 1 86 ? 2.211 -25.189 28.374 1.00 44.56 86 SER A C 1
ATOM 622 O O . SER A 1 86 ? 2.635 -25.992 29.202 1.00 44.56 86 SER A O 1
ATOM 624 N N . LEU A 1 87 ? 1.581 -24.068 28.723 1.00 39.31 87 LEU A N 1
ATOM 625 C CA . LEU A 1 87 ? 1.171 -23.791 30.097 1.00 39.31 87 LEU A CA 1
ATOM 626 C C . LEU A 1 87 ? -0.071 -24.640 30.438 1.00 39.31 87 LEU A C 1
ATOM 628 O O . LEU A 1 87 ? -1.055 -24.579 29.696 1.00 39.31 87 LEU A O 1
ATOM 632 N N . PRO A 1 88 ? -0.068 -25.421 31.533 1.00 42.56 88 PRO A N 1
ATOM 633 C CA . PRO A 1 88 ? -1.259 -26.119 32.004 1.00 42.56 88 PRO A CA 1
ATOM 634 C C . PRO A 1 88 ? -2.287 -25.135 32.589 1.00 42.56 88 PRO A C 1
ATOM 636 O O . PRO A 1 88 ? -1.949 -24.198 33.311 1.00 42.56 88 PRO A O 1
ATOM 639 N N . ALA A 1 89 ? -3.563 -25.372 32.278 1.00 46.00 89 ALA A N 1
ATOM 640 C CA . ALA A 1 89 ? -4.716 -24.548 32.641 1.00 46.00 89 ALA A CA 1
ATOM 641 C C . ALA A 1 89 ? -5.163 -24.712 34.110 1.00 46.00 89 ALA A C 1
ATOM 643 O O . ALA A 1 89 ? -6.329 -24.990 34.385 1.00 46.00 89 ALA A O 1
ATOM 644 N N . THR A 1 90 ? -4.251 -24.536 35.067 1.00 41.78 90 THR A N 1
ATOM 645 C CA . THR A 1 90 ? -4.575 -24.673 36.497 1.00 41.78 90 THR A CA 1
ATOM 646 C C . THR A 1 90 ? -3.771 -23.705 37.362 1.00 41.78 90 THR A C 1
ATOM 648 O O . THR A 1 90 ? -2.951 -24.118 38.170 1.00 41.78 90 THR A O 1
ATOM 651 N N . GLN A 1 91 ? -4.006 -22.399 37.198 1.00 48.03 91 GLN A N 1
ATOM 652 C CA . GLN A 1 91 ? -3.775 -21.394 38.249 1.00 48.03 91 GLN A CA 1
ATOM 653 C C . GLN A 1 91 ? -4.342 -20.029 37.833 1.00 48.03 91 GLN A C 1
ATOM 655 O O . GLN A 1 91 ? -3.637 -19.169 37.316 1.00 48.03 91 GLN A O 1
ATOM 660 N N . LEU A 1 92 ? -5.635 -19.824 38.068 1.00 39.62 92 LEU A N 1
ATOM 661 C CA . LEU A 1 92 ? -6.237 -18.495 38.166 1.00 39.62 92 LEU A CA 1
ATOM 662 C C . LEU A 1 92 ? -7.264 -18.549 39.291 1.00 39.62 92 LEU A C 1
ATOM 664 O O . LEU A 1 92 ? -8.454 -18.707 39.048 1.00 39.62 92 LEU A O 1
ATOM 668 N N . ASP A 1 93 ? -6.778 -18.455 40.525 1.00 41.47 93 ASP A N 1
ATOM 669 C CA . ASP A 1 93 ? -7.626 -18.170 41.674 1.00 41.47 93 ASP A CA 1
ATOM 670 C C . ASP A 1 93 ? -7.061 -16.944 42.393 1.00 41.47 93 ASP A C 1
ATOM 672 O O . ASP A 1 93 ? -5.919 -16.938 42.854 1.00 41.47 93 ASP A O 1
ATOM 676 N N . GLY A 1 94 ? -7.877 -15.890 42.443 1.00 38.94 94 GLY A N 1
ATOM 677 C CA . GLY A 1 94 ? -7.641 -14.690 43.238 1.00 38.94 94 GLY A CA 1
ATOM 678 C C . GLY A 1 94 ? -6.960 -13.528 42.510 1.00 38.94 94 GLY A C 1
ATOM 679 O O . GLY A 1 94 ? -5.741 -13.421 42.497 1.00 38.94 94 GLY A O 1
ATOM 680 N N . VAL A 1 95 ? -7.757 -12.567 42.028 1.00 35.06 95 VAL A N 1
ATOM 681 C CA . VAL A 1 95 ? -7.890 -11.217 42.627 1.00 35.06 95 VAL A CA 1
ATOM 682 C C . VAL A 1 95 ? -8.700 -10.306 41.683 1.00 35.06 95 VAL A C 1
ATOM 684 O O . VAL A 1 95 ? -8.207 -9.811 40.680 1.00 35.06 95 VAL A O 1
ATOM 687 N N . LYS A 1 96 ? -9.948 -10.074 42.114 1.00 37.47 96 LYS A N 1
ATOM 688 C CA . LYS A 1 96 ? -10.760 -8.843 42.056 1.00 37.47 96 LYS A CA 1
ATOM 689 C C . LYS A 1 96 ? -11.136 -8.256 40.690 1.00 37.47 96 LYS A C 1
ATOM 691 O O . LYS A 1 96 ? -10.378 -7.542 40.044 1.00 37.47 96 LYS A O 1
ATOM 696 N N . GLU A 1 97 ? -12.422 -8.445 40.392 1.00 40.75 97 GLU A N 1
ATOM 697 C CA . GLU A 1 97 ? -13.268 -7.560 39.595 1.00 40.75 97 GLU A CA 1
ATOM 698 C C . GLU A 1 97 ? -12.913 -6.081 39.790 1.00 40.75 97 GLU A C 1
ATOM 700 O O . GLU A 1 97 ? -12.945 -5.530 40.892 1.00 40.75 97 GLU A O 1
ATOM 705 N N . SER A 1 98 ? -12.643 -5.409 38.680 1.00 44.56 98 SER A N 1
ATOM 706 C CA . SER A 1 98 ? -12.956 -3.996 38.533 1.00 44.56 98 SER A CA 1
ATOM 707 C C . SER A 1 98 ? -13.772 -3.851 37.265 1.00 44.56 98 SER A C 1
ATOM 709 O O . SER A 1 98 ? -13.265 -3.843 36.147 1.00 44.56 98 SER A O 1
ATOM 711 N N . THR A 1 99 ? -15.078 -3.793 37.485 1.00 46.66 99 THR A N 1
ATOM 712 C CA . THR A 1 99 ? -16.109 -3.404 36.540 1.00 46.66 99 THR A CA 1
ATOM 713 C C . THR A 1 99 ? -15.759 -2.041 35.948 1.00 46.66 99 THR A C 1
ATOM 715 O O . THR A 1 99 ? -15.958 -1.012 36.587 1.00 46.66 99 THR A O 1
ATOM 718 N N . GLN A 1 100 ? -15.257 -2.015 34.716 1.00 48.69 100 GLN A N 1
ATOM 719 C CA . GLN A 1 100 ? -15.374 -0.843 33.856 1.00 48.69 100 GLN A CA 1
ATOM 720 C C . GLN A 1 100 ? -15.908 -1.294 32.505 1.00 48.69 100 GLN A C 1
ATOM 722 O O . GLN A 1 100 ? -15.236 -1.951 31.714 1.00 48.69 100 GLN A O 1
ATOM 727 N N . ILE A 1 101 ? -17.181 -0.965 32.308 1.00 40.09 101 ILE A N 1
ATOM 728 C CA . ILE A 1 101 ? -17.954 -1.160 31.092 1.00 40.09 101 ILE A CA 1
ATOM 729 C C . ILE A 1 101 ? -17.176 -0.507 29.949 1.00 40.09 101 ILE A C 1
ATOM 731 O O . ILE A 1 101 ? -17.050 0.717 29.878 1.00 40.09 101 ILE A O 1
ATOM 735 N N . ALA A 1 102 ? -16.620 -1.346 29.078 1.00 46.03 102 ALA A N 1
ATOM 736 C CA . ALA A 1 102 ? -16.011 -0.918 27.837 1.00 46.03 102 ALA A CA 1
ATOM 737 C C . ALA A 1 102 ? -17.052 -0.142 27.021 1.00 46.03 102 ALA A C 1
ATOM 739 O O . ALA A 1 102 ? -18.156 -0.624 26.765 1.00 46.03 102 ALA A O 1
ATOM 740 N N . VAL A 1 103 ? -16.686 1.076 26.628 1.00 44.41 103 VAL A N 1
ATOM 741 C CA . VAL A 1 103 ? -17.409 1.871 25.638 1.00 44.41 103 VAL A CA 1
ATOM 742 C C . VAL A 1 103 ? -17.600 1.000 24.398 1.00 44.41 103 VAL A C 1
ATOM 744 O O . VAL A 1 103 ? -16.624 0.607 23.760 1.00 44.41 103 VAL A O 1
ATOM 747 N N . ALA A 1 104 ? -18.853 0.675 24.080 1.00 52.09 104 ALA A N 1
ATOM 748 C CA . ALA A 1 104 ? -19.199 -0.017 22.849 1.00 52.09 104 ALA A CA 1
ATOM 749 C C . ALA A 1 104 ? -18.659 0.790 21.650 1.00 52.09 104 ALA A C 1
ATOM 751 O O . ALA A 1 104 ? -18.939 1.994 21.570 1.00 52.09 104 ALA A O 1
ATOM 752 N N . PRO A 1 105 ? -17.902 0.184 20.715 1.00 48.72 105 PRO A N 1
ATOM 753 C CA . PRO A 1 105 ? -17.563 0.871 19.481 1.00 48.72 105 PRO A CA 1
ATOM 754 C C . PRO A 1 105 ? -18.869 1.175 18.743 1.00 48.72 105 PRO A C 1
ATOM 756 O O . PRO A 1 105 ? -19.715 0.298 18.549 1.00 48.72 105 PRO A O 1
ATOM 759 N N . LYS A 1 106 ? -19.070 2.452 18.399 1.00 47.09 106 LYS A N 1
ATOM 760 C CA . LYS A 1 106 ? -20.262 2.922 17.689 1.00 47.09 106 LYS A CA 1
ATOM 761 C C . LYS A 1 106 ? -20.432 2.103 16.409 1.00 47.09 106 LYS A C 1
ATOM 763 O O . LYS A 1 106 ? -19.550 2.075 15.555 1.00 47.09 106 LYS A O 1
ATOM 768 N N . SER A 1 107 ? -21.580 1.442 16.292 1.00 55.38 107 SER A N 1
ATOM 769 C CA . SER A 1 107 ? -21.965 0.622 15.149 1.00 55.38 107 SER A CA 1
ATOM 770 C C . SER A 1 107 ? -22.115 1.484 13.893 1.00 55.38 107 SER A C 1
ATOM 772 O O . SER A 1 107 ? -23.154 2.105 13.677 1.00 55.38 107 SER A O 1
ATOM 774 N N . GLY A 1 108 ? -21.069 1.523 13.073 1.00 51.44 108 GLY A N 1
ATOM 775 C CA . GLY A 1 108 ? -21.105 2.074 11.717 1.00 51.44 108 GLY A CA 1
ATOM 776 C C . GLY A 1 108 ? -20.869 1.035 10.620 1.00 51.44 108 GLY A C 1
ATOM 777 O O . GLY A 1 108 ? -20.814 1.400 9.450 1.00 51.44 108 GLY A O 1
ATOM 778 N N . SER A 1 109 ? -20.710 -0.250 10.951 1.00 58.59 109 SER A N 1
ATOM 779 C CA . SER A 1 109 ? -20.389 -1.279 9.963 1.00 58.59 109 SER A CA 1
ATOM 780 C C . SER A 1 109 ? -21.267 -2.512 10.124 1.00 58.59 109 SER A C 1
ATOM 782 O O . SER A 1 109 ? -21.584 -2.970 11.222 1.00 58.59 109 SER A O 1
ATOM 784 N N . THR A 1 110 ? -21.692 -3.064 8.992 1.00 53.50 110 THR A N 1
ATOM 785 C CA . THR A 1 110 ? -22.247 -4.413 8.945 1.00 53.50 110 THR A CA 1
ATOM 786 C C . THR A 1 110 ? -21.223 -5.373 9.546 1.00 53.50 110 THR A C 1
ATOM 788 O O . THR A 1 110 ? -20.047 -5.270 9.209 1.00 53.50 110 THR A O 1
ATOM 791 N N . SER A 1 111 ? -21.655 -6.345 10.348 1.00 58.50 111 SER A N 1
ATOM 792 C CA . SER A 1 111 ? -20.825 -7.373 11.009 1.00 58.50 111 SER A CA 1
ATOM 793 C C . SER A 1 111 ? -19.978 -8.263 10.075 1.00 58.50 111 SER A C 1
ATOM 795 O O . SER A 1 111 ? -19.392 -9.253 10.509 1.00 58.50 111 SER A O 1
ATOM 797 N N . ARG A 1 112 ? -19.916 -7.951 8.777 1.00 67.88 112 ARG A N 1
ATOM 798 C CA . ARG A 1 112 ? -19.173 -8.690 7.761 1.00 67.88 112 ARG A CA 1
ATOM 799 C C . ARG A 1 112 ? -17.791 -8.079 7.567 1.00 67.88 112 ARG A C 1
ATOM 801 O O . ARG A 1 112 ? -17.652 -6.999 7.000 1.00 67.88 112 ARG A O 1
ATOM 808 N N . ILE A 1 113 ? -16.771 -8.825 7.972 1.00 69.88 113 ILE A N 1
ATOM 809 C CA . ILE A 1 113 ? -15.370 -8.506 7.697 1.00 69.88 113 ILE A CA 1
ATOM 810 C C . ILE A 1 113 ? -15.050 -8.946 6.264 1.00 69.88 113 ILE A C 1
ATOM 812 O O . ILE A 1 113 ? -15.124 -10.130 5.935 1.00 69.88 113 ILE A O 1
ATOM 816 N N . ILE A 1 114 ? -14.703 -7.993 5.396 1.00 72.31 114 ILE A N 1
ATOM 817 C CA . ILE A 1 114 ? -14.328 -8.272 4.003 1.00 72.31 114 ILE A CA 1
ATOM 818 C C . ILE A 1 114 ? -12.833 -8.604 3.950 1.00 72.31 114 ILE A C 1
ATOM 820 O O . ILE A 1 114 ? -11.974 -7.720 3.928 1.00 72.31 114 ILE A O 1
ATOM 824 N N . LEU A 1 115 ? -12.520 -9.898 3.911 1.00 68.88 115 LEU A N 1
ATOM 825 C CA . LEU A 1 115 ? -11.138 -10.391 3.866 1.00 68.88 115 LEU A CA 1
ATOM 826 C C . LEU A 1 115 ? -10.516 -10.250 2.474 1.00 68.88 115 LEU A C 1
ATOM 828 O O . LEU A 1 115 ? -9.368 -9.844 2.345 1.00 68.88 115 LEU A O 1
ATOM 832 N N . THR A 1 116 ? -11.288 -10.504 1.422 1.00 71.25 116 THR A N 1
ATOM 833 C CA . THR A 1 116 ? -10.824 -10.447 0.033 1.00 71.25 116 THR A CA 1
ATOM 834 C C . THR A 1 116 ? -11.746 -9.566 -0.799 1.00 71.25 116 THR A C 1
ATOM 836 O O . THR A 1 116 ? -12.928 -9.413 -0.502 1.00 71.25 116 THR A O 1
ATOM 839 N N . THR A 1 117 ? -11.180 -8.909 -1.806 1.00 69.81 117 THR A N 1
ATOM 840 C CA . THR A 1 117 ? -11.899 -8.064 -2.765 1.00 69.81 117 THR A CA 1
ATOM 841 C C . THR A 1 117 ? -11.629 -8.636 -4.146 1.00 69.81 117 THR A C 1
ATOM 843 O O . THR A 1 117 ? -10.538 -8.456 -4.681 1.00 69.81 117 THR A O 1
ATOM 846 N N . TYR A 1 118 ? -12.588 -9.381 -4.695 1.00 72.75 118 TYR A N 1
ATOM 847 C CA . TYR A 1 118 ? -12.488 -9.897 -6.060 1.00 72.75 118 TYR A CA 1
ATOM 848 C C . TYR A 1 118 ? -13.161 -8.929 -7.042 1.00 72.75 118 TYR A C 1
ATOM 850 O O . TYR A 1 118 ? -14.220 -8.393 -6.709 1.00 72.75 118 TYR A O 1
ATOM 858 N N . PRO A 1 119 ? -12.616 -8.730 -8.259 1.00 71.56 119 PRO A N 1
ATOM 859 C CA . PRO A 1 119 ? -13.185 -7.793 -9.233 1.00 71.56 119 PRO A CA 1
ATOM 860 C C . PRO A 1 119 ? -14.652 -8.071 -9.600 1.00 71.56 119 PRO A C 1
ATOM 862 O O . PRO A 1 119 ? -15.399 -7.146 -9.887 1.00 71.56 119 PRO A O 1
ATOM 865 N N . SER A 1 120 ? -15.088 -9.335 -9.570 1.00 74.75 120 SER A N 1
ATOM 866 C CA . SER A 1 120 ? -16.461 -9.739 -9.919 1.00 74.75 120 SER A CA 1
ATOM 867 C C . SER A 1 120 ? -17.466 -9.635 -8.764 1.00 74.75 120 SER A C 1
ATOM 869 O O . SER A 1 120 ? -18.621 -10.025 -8.920 1.00 74.75 120 SER A O 1
ATOM 871 N N . GLN A 1 121 ? -17.052 -9.160 -7.588 1.00 80.31 121 GLN A N 1
ATOM 872 C CA . GLN A 1 121 ? -17.931 -9.051 -6.427 1.00 80.31 121 GLN A CA 1
ATOM 873 C C . GLN A 1 121 ? -18.720 -7.735 -6.458 1.00 80.31 121 GLN A C 1
ATOM 875 O O . GLN A 1 121 ? -18.161 -6.654 -6.636 1.00 80.31 121 GLN A O 1
ATOM 880 N N . SER A 1 122 ? -20.037 -7.815 -6.251 1.00 75.94 122 SER A N 1
ATOM 881 C CA . SER A 1 122 ? -20.932 -6.655 -6.305 1.00 75.94 122 SER A CA 1
ATOM 882 C C . SER A 1 122 ? -20.521 -5.560 -5.314 1.00 75.94 122 SER A C 1
ATOM 884 O O . SER A 1 122 ? -20.337 -5.816 -4.123 1.00 75.94 122 SER A O 1
ATOM 886 N N . GLY A 1 123 ? -20.407 -4.327 -5.811 1.00 78.50 123 GLY A N 1
ATOM 887 C CA . GLY A 1 123 ? -20.029 -3.161 -5.011 1.00 78.50 123 GLY A CA 1
ATOM 888 C C . GLY A 1 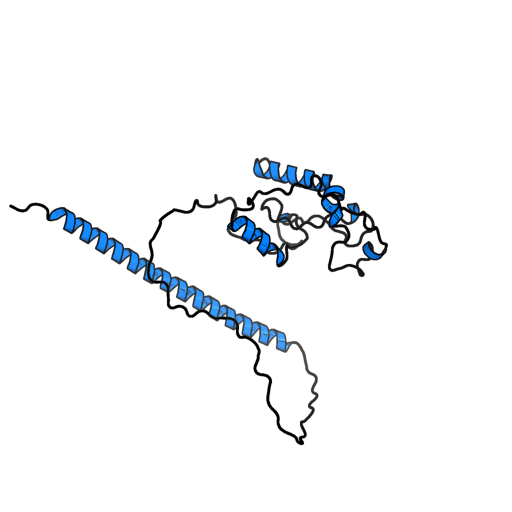123 ? -18.526 -3.011 -4.760 1.00 78.50 123 GLY A C 1
ATOM 889 O O . GLY A 1 123 ? -18.148 -2.139 -3.985 1.00 78.50 123 GLY A O 1
ATOM 890 N N . ILE A 1 124 ? -17.671 -3.825 -5.387 1.00 82.69 124 ILE A N 1
ATOM 891 C CA . ILE A 1 124 ? -16.211 -3.663 -5.367 1.00 82.69 124 ILE A CA 1
ATOM 892 C C . ILE A 1 124 ? -15.777 -3.042 -6.697 1.00 82.69 124 ILE A C 1
ATOM 894 O O . ILE A 1 124 ? -16.187 -3.494 -7.760 1.00 82.69 124 ILE A O 1
ATOM 898 N N . ASN A 1 125 ? -14.975 -1.981 -6.633 1.00 85.56 125 ASN A N 1
ATOM 899 C CA . ASN A 1 125 ? -14.460 -1.263 -7.795 1.00 85.56 125 ASN A CA 1
ATOM 900 C C . ASN A 1 125 ? -12.990 -0.900 -7.530 1.00 85.56 125 ASN A C 1
ATOM 902 O O . ASN A 1 125 ? -12.714 0.238 -7.130 1.00 85.56 125 ASN A O 1
ATOM 906 N N . PRO A 1 126 ? -12.070 -1.877 -7.646 1.00 87.50 126 PRO A N 1
ATOM 907 C CA . PRO A 1 126 ? -10.667 -1.664 -7.334 1.00 87.50 126 PRO A CA 1
ATOM 908 C C . PRO A 1 126 ? -10.051 -0.681 -8.331 1.00 87.50 126 PRO A C 1
ATOM 910 O O . PRO A 1 126 ? -10.463 -0.625 -9.491 1.00 87.50 126 PRO A O 1
ATOM 913 N N . LEU A 1 127 ? -9.049 0.081 -7.896 1.00 87.50 127 LEU A N 1
ATOM 914 C CA . LEU A 1 127 ? -8.310 0.942 -8.818 1.00 87.50 127 LEU A CA 1
ATOM 915 C C . LEU A 1 127 ? -7.633 0.084 -9.905 1.00 87.50 127 LEU A C 1
ATOM 917 O O . LEU A 1 127 ? -6.980 -0.912 -9.563 1.00 87.50 127 LEU A O 1
ATOM 921 N N . PRO A 1 128 ? -7.806 0.429 -11.199 1.00 86.44 128 PRO A N 1
ATOM 922 C CA . PRO A 1 128 ? -7.202 -0.320 -12.292 1.00 86.44 128 PRO A CA 1
ATOM 923 C C . PRO A 1 128 ? -5.678 -0.273 -12.169 1.00 86.44 128 PRO A C 1
ATOM 925 O O . PRO A 1 128 ? -5.108 0.759 -11.824 1.00 86.44 128 PRO A O 1
ATOM 928 N N . MET A 1 129 ? -5.036 -1.408 -12.436 1.00 87.19 129 MET A N 1
ATOM 929 C CA . MET A 1 129 ? -3.599 -1.580 -12.256 1.00 87.19 129 MET A CA 1
ATOM 930 C C . MET A 1 129 ? -3.023 -2.390 -13.417 1.00 87.19 129 MET A C 1
ATOM 932 O O . MET A 1 129 ? -3.445 -3.523 -13.652 1.00 87.19 129 MET A O 1
ATOM 936 N N . ASP A 1 130 ? -2.025 -1.838 -14.102 1.00 90.12 130 ASP A N 1
ATOM 937 C CA . ASP A 1 130 ? -1.242 -2.521 -15.130 1.00 90.12 130 ASP A CA 1
ATOM 938 C C . ASP A 1 130 ? 0.165 -2.830 -14.598 1.00 90.12 130 ASP A C 1
ATOM 940 O O . ASP A 1 130 ? 1.118 -2.068 -14.779 1.00 90.12 130 ASP A O 1
ATOM 944 N N . TRP A 1 131 ? 0.300 -3.951 -13.877 1.00 88.00 131 TRP A N 1
ATOM 945 C CA . TRP A 1 131 ? 1.566 -4.318 -13.232 1.00 88.00 131 TRP A CA 1
ATOM 946 C C . TRP A 1 131 ? 2.723 -4.359 -14.235 1.00 88.00 131 TRP A C 1
ATOM 948 O O . TRP A 1 131 ? 2.594 -4.976 -15.288 1.00 88.00 131 TRP A O 1
ATOM 958 N N . GLY A 1 132 ? 3.858 -3.747 -13.884 1.00 87.06 132 GLY A N 1
ATOM 959 C CA . GLY A 1 132 ? 5.069 -3.699 -14.706 1.00 87.06 132 GLY A CA 1
ATOM 960 C C . GLY A 1 132 ? 5.011 -2.732 -15.892 1.00 87.06 132 GLY A C 1
ATOM 961 O O . GLY A 1 132 ? 5.858 -2.826 -16.769 1.00 87.06 132 GLY A O 1
ATOM 962 N N . ASN A 1 133 ? 4.050 -1.808 -15.956 1.00 89.69 133 ASN A N 1
ATOM 963 C CA . ASN A 1 133 ? 4.143 -0.695 -16.903 1.00 89.69 133 ASN A CA 1
ATOM 964 C C . ASN A 1 133 ? 5.325 0.229 -16.534 1.00 89.69 133 ASN A C 1
ATOM 966 O O . ASN A 1 133 ? 5.627 0.415 -15.353 1.00 89.69 133 ASN A O 1
ATOM 970 N N . LEU A 1 134 ? 6.010 0.773 -17.547 1.00 87.25 134 LEU A N 1
ATOM 971 C CA . LEU A 1 134 ? 7.148 1.679 -17.364 1.00 87.25 134 LEU A CA 1
ATOM 972 C C . LEU A 1 134 ? 6.703 3.023 -16.779 1.00 87.25 134 LEU A C 1
ATOM 974 O O . LEU A 1 134 ? 7.433 3.609 -15.983 1.00 87.25 134 LEU A O 1
ATOM 978 N N . ASP A 1 135 ? 5.528 3.501 -17.187 1.00 90.00 135 ASP A N 1
ATOM 979 C CA . ASP A 1 135 ? 4.956 4.742 -16.681 1.00 90.00 135 ASP A CA 1
ATOM 980 C C . ASP A 1 135 ? 4.235 4.478 -15.346 1.00 90.00 135 ASP A C 1
ATOM 982 O O . ASP A 1 135 ? 3.273 3.697 -15.321 1.00 90.00 135 ASP A O 1
ATOM 986 N N . PRO A 1 136 ? 4.661 5.108 -14.231 1.00 89.06 136 PRO A N 1
ATOM 987 C CA . PRO A 1 136 ? 4.007 4.945 -12.937 1.00 89.06 136 PRO A CA 1
ATOM 988 C C . PRO A 1 136 ? 2.516 5.297 -12.955 1.00 89.06 136 PRO A C 1
ATOM 990 O O . PRO A 1 136 ? 1.741 4.640 -12.262 1.00 89.06 136 PRO A O 1
ATOM 993 N N . GLN A 1 137 ? 2.104 6.286 -13.757 1.00 89.75 137 GLN A N 1
ATOM 994 C CA . GLN A 1 137 ? 0.702 6.715 -13.818 1.00 89.75 137 GLN A CA 1
ATOM 995 C C . GLN A 1 137 ? -0.182 5.669 -14.499 1.00 8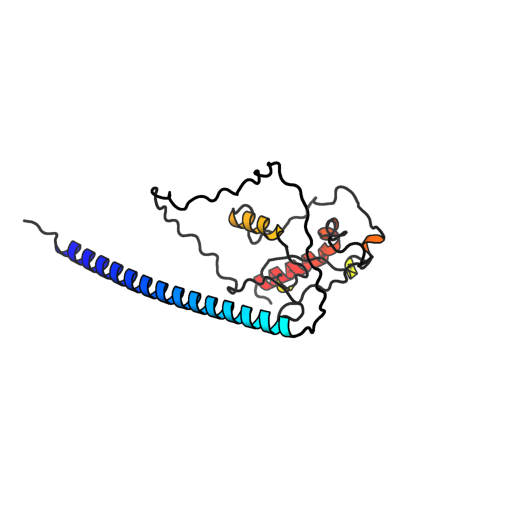9.75 137 GLN A C 1
ATOM 997 O O . GLN A 1 137 ? -1.249 5.333 -13.991 1.00 89.75 137 GLN A O 1
ATOM 1002 N N . LEU A 1 138 ? 0.283 5.101 -15.617 1.00 90.75 138 LEU A N 1
ATOM 1003 C CA . LEU A 1 138 ? -0.433 4.034 -16.326 1.00 90.75 138 LEU A CA 1
ATOM 1004 C C . LEU A 1 138 ? -0.399 2.709 -15.564 1.00 90.75 138 LEU A C 1
ATOM 1006 O O . LEU A 1 138 ? -1.356 1.937 -15.623 1.00 90.75 138 LEU A O 1
ATOM 1010 N N . ARG A 1 139 ? 0.692 2.448 -14.834 1.00 91.31 139 ARG A N 1
ATOM 1011 C CA . ARG A 1 139 ? 0.794 1.300 -13.933 1.00 91.31 139 ARG A CA 1
ATOM 1012 C C . ARG A 1 139 ? -0.288 1.352 -12.860 1.00 91.31 139 ARG A C 1
ATOM 1014 O O . ARG A 1 139 ? -0.924 0.330 -12.622 1.00 91.31 139 ARG A O 1
ATOM 1021 N N . GLY A 1 140 ? -0.471 2.515 -12.238 1.00 90.75 140 GLY A N 1
ATOM 1022 C CA . GLY A 1 140 ? -1.383 2.733 -11.120 1.00 90.75 140 GLY A CA 1
ATOM 1023 C C . GLY A 1 140 ? -0.756 2.444 -9.745 1.00 90.75 140 GLY A C 1
ATOM 1024 O O . GLY A 1 140 ? 0.326 1.852 -9.651 1.00 90.75 140 GLY A O 1
ATOM 1025 N N . PRO A 1 141 ? -1.416 2.878 -8.655 1.00 91.38 141 PRO A N 1
ATOM 1026 C CA . PRO A 1 141 ? -0.948 2.655 -7.292 1.00 91.38 141 PRO A CA 1
ATOM 1027 C C . PRO A 1 141 ? -1.307 1.262 -6.765 1.00 91.38 141 PRO A C 1
ATOM 1029 O O . PRO A 1 141 ? -2.393 0.731 -7.010 1.00 91.38 141 PRO A O 1
ATOM 1032 N N . VAL A 1 142 ? -0.436 0.705 -5.924 1.00 90.31 142 VAL A N 1
ATOM 1033 C CA . VAL A 1 142 ? -0.774 -0.456 -5.090 1.00 90.31 142 VAL A CA 1
ATOM 1034 C C . VAL A 1 142 ? -1.505 0.037 -3.843 1.00 90.31 142 VAL A C 1
ATOM 1036 O O . VAL A 1 142 ? -0.937 0.754 -3.022 1.00 90.31 142 VAL A O 1
ATOM 1039 N N . VAL A 1 143 ? -2.771 -0.350 -3.687 1.00 88.50 143 VAL A N 1
ATOM 1040 C CA . VAL A 1 143 ? -3.641 0.125 -2.606 1.00 88.50 143 VAL A CA 1
ATOM 1041 C C . VAL A 1 143 ? -4.040 -1.027 -1.697 1.00 88.50 143 VAL A C 1
ATOM 1043 O O . VAL A 1 143 ? -4.643 -2.008 -2.134 1.00 88.50 143 VAL A O 1
ATOM 1046 N N . VAL A 1 144 ? -3.733 -0.855 -0.408 1.00 85.25 144 VAL A N 1
ATOM 1047 C CA . VAL A 1 144 ? -3.928 -1.844 0.669 1.00 85.25 144 VAL A CA 1
ATOM 1048 C C . VAL A 1 144 ? -4.844 -1.303 1.781 1.00 85.25 144 VAL A C 1
ATOM 1050 O O . VAL A 1 144 ? -4.885 -1.831 2.892 1.00 85.25 144 VAL A O 1
ATOM 1053 N N . SER A 1 145 ? -5.575 -0.216 1.510 1.00 80.31 145 SER A N 1
ATOM 1054 C CA . SER A 1 145 ? -6.386 0.454 2.530 1.00 80.31 145 SER A CA 1
ATOM 1055 C C . SER A 1 145 ? -7.430 -0.476 3.163 1.00 80.31 145 SER A C 1
ATOM 1057 O O . SER A 1 145 ? -8.006 -1.355 2.510 1.00 80.31 145 SER A O 1
ATOM 1059 N N . ARG A 1 146 ? -7.661 -0.268 4.464 1.00 77.38 146 ARG A N 1
ATOM 1060 C CA . ARG A 1 146 ? -8.633 -1.003 5.286 1.00 77.38 146 ARG A CA 1
ATOM 1061 C C . ARG A 1 146 ? -9.765 -0.130 5.818 1.00 77.38 146 ARG A C 1
ATOM 1063 O O . ARG A 1 146 ? -10.638 -0.668 6.495 1.00 77.38 146 ARG A O 1
ATOM 1070 N N . THR A 1 147 ? -9.780 1.173 5.527 1.00 79.06 147 THR A N 1
ATOM 1071 C CA . THR A 1 147 ? -10.909 2.011 5.944 1.00 79.06 147 THR A CA 1
ATOM 1072 C C . THR A 1 147 ? -12.182 1.557 5.233 1.00 79.06 147 THR A C 1
ATOM 1074 O O . THR A 1 147 ? -12.162 1.117 4.081 1.00 79.06 147 THR A O 1
ATOM 1077 N N . GLN A 1 148 ? -13.309 1.606 5.942 1.00 75.06 148 GLN A N 1
ATOM 1078 C CA . GLN A 1 148 ? -14.580 1.048 5.468 1.00 75.06 148 GLN A CA 1
ATOM 1079 C C . GLN A 1 148 ? -15.066 1.701 4.160 1.00 75.06 148 GLN A C 1
ATOM 1081 O O . GLN A 1 148 ? -15.714 1.044 3.342 1.00 75.06 148 GLN A O 1
ATOM 1086 N N . SER A 1 149 ? -14.722 2.973 3.971 1.00 76.19 149 SER A N 1
ATOM 1087 C CA . SER A 1 149 ? -14.942 3.801 2.782 1.00 76.19 149 SER A CA 1
ATOM 1088 C C . SER A 1 149 ? -14.160 3.288 1.564 1.00 76.19 149 SER A C 1
ATOM 1090 O O . SER A 1 149 ? -14.727 3.088 0.490 1.00 76.19 149 SER A O 1
ATOM 1092 N N . THR A 1 150 ? -12.868 3.004 1.736 1.00 78.88 150 THR A N 1
ATOM 1093 C CA . THR A 1 150 ? -11.937 2.694 0.638 1.00 78.88 150 THR A CA 1
ATOM 1094 C C . THR A 1 150 ? -11.666 1.200 0.453 1.00 78.88 150 THR A C 1
ATOM 1096 O O . THR A 1 150 ? -11.037 0.808 -0.530 1.00 78.88 150 THR A O 1
ATOM 1099 N N . ILE A 1 151 ? -12.198 0.321 1.312 1.00 81.81 151 ILE A N 1
ATOM 1100 C CA . ILE A 1 151 ? -11.996 -1.136 1.200 1.00 81.81 151 ILE A CA 1
ATOM 1101 C C . ILE A 1 151 ? -12.472 -1.712 -0.141 1.00 81.81 151 ILE A C 1
ATOM 1103 O O . ILE A 1 151 ? -11.951 -2.719 -0.605 1.00 81.81 151 ILE A O 1
ATOM 1107 N N . ARG A 1 152 ? -13.431 -1.056 -0.803 1.00 83.88 152 ARG A N 1
ATOM 1108 C CA . ARG A 1 152 ? -13.935 -1.431 -2.136 1.00 83.88 152 ARG A CA 1
ATOM 1109 C C . ARG A 1 152 ? -12.988 -1.047 -3.278 1.00 83.88 152 ARG A C 1
ATOM 1111 O O . ARG A 1 152 ? -13.197 -1.514 -4.394 1.00 83.88 152 ARG A O 1
ATOM 1118 N N . ARG A 1 153 ? -11.993 -0.198 -3.006 1.00 85.69 153 ARG A N 1
ATOM 1119 C CA . ARG A 1 153 ? -11.048 0.391 -3.972 1.00 85.69 153 ARG A CA 1
ATOM 1120 C C . ARG A 1 153 ? -9.677 -0.294 -3.965 1.00 85.69 153 ARG A C 1
ATOM 1122 O O . ARG A 1 153 ? -8.887 -0.075 -4.881 1.00 85.69 153 ARG A O 1
ATOM 1129 N N . ARG A 1 154 ? -9.381 -1.123 -2.956 1.00 87.81 154 ARG A N 1
ATOM 1130 C CA . ARG A 1 154 ? -8.081 -1.802 -2.806 1.00 87.81 154 ARG A CA 1
ATOM 1131 C C . ARG A 1 154 ? -7.843 -2.844 -3.905 1.00 87.81 154 ARG A C 1
ATOM 1133 O O . ARG A 1 154 ? -8.772 -3.539 -4.312 1.00 87.81 154 ARG A O 1
ATOM 1140 N N . ASN A 1 155 ? -6.589 -2.998 -4.321 1.00 87.50 155 ASN A N 1
ATOM 1141 C CA . ASN A 1 155 ? -6.154 -4.012 -5.291 1.00 87.50 155 ASN A CA 1
ATOM 1142 C C . ASN A 1 155 ? -5.189 -5.051 -4.688 1.00 87.50 155 ASN A C 1
ATOM 1144 O O . ASN A 1 155 ? -4.930 -6.077 -5.313 1.00 87.50 155 ASN A O 1
ATOM 1148 N N . ALA A 1 156 ? -4.712 -4.830 -3.460 1.00 85.69 156 ALA A N 1
ATOM 1149 C CA . ALA A 1 156 ? -3.828 -5.736 -2.735 1.00 85.69 156 ALA A CA 1
ATOM 1150 C C . ALA A 1 156 ? -4.287 -5.942 -1.278 1.00 85.69 156 ALA A C 1
ATOM 1152 O O . ALA A 1 156 ? -5.083 -5.175 -0.730 1.00 85.69 156 ALA A O 1
ATOM 1153 N N . HIS A 1 157 ? -3.789 -7.010 -0.645 1.00 83.12 157 HIS A N 1
ATOM 1154 C CA . HIS A 1 157 ? -4.091 -7.366 0.745 1.00 83.12 157 HIS A CA 1
ATOM 1155 C C . HIS A 1 157 ? -2.881 -7.113 1.656 1.00 83.12 157 HIS A C 1
ATOM 1157 O O . HIS A 1 157 ? -1.746 -7.352 1.257 1.00 83.12 157 HIS A O 1
ATOM 1163 N N . GLY A 1 158 ? -3.118 -6.701 2.907 1.00 76.81 158 GLY A N 1
ATOM 1164 C CA . GLY A 1 158 ? -2.069 -6.361 3.887 1.00 76.81 158 GLY A CA 1
ATOM 1165 C C . GLY A 1 158 ? -1.242 -7.534 4.424 1.00 76.81 158 GLY A C 1
ATOM 1166 O O . GLY A 1 158 ? -0.439 -7.341 5.334 1.00 76.81 158 GLY A O 1
ATOM 1167 N N . GLY A 1 159 ? -1.432 -8.735 3.870 1.00 81.06 159 GLY A N 1
ATOM 1168 C CA . GLY A 1 159 ? -0.729 -9.958 4.261 1.00 81.06 159 GLY A CA 1
ATOM 1169 C C . GLY A 1 159 ? -0.737 -10.229 5.769 1.00 81.06 159 GLY A C 1
ATOM 1170 O O . GLY A 1 159 ? -1.657 -9.838 6.481 1.00 81.06 159 GLY A O 1
ATOM 1171 N N . SER A 1 160 ? 0.309 -10.897 6.252 1.00 84.06 160 SER A N 1
ATOM 1172 C CA . SER A 1 160 ? 0.561 -11.151 7.678 1.00 84.06 160 SER A CA 1
ATOM 1173 C C . SER A 1 160 ? 0.927 -9.882 8.462 1.00 84.06 160 SER A C 1
ATOM 1175 O O . SER A 1 160 ? 0.674 -9.799 9.661 1.00 84.06 160 SER A O 1
ATOM 1177 N N . TYR A 1 161 ? 1.454 -8.850 7.798 1.00 84.62 161 TYR A N 1
ATOM 1178 C CA . TYR A 1 161 ? 1.843 -7.587 8.438 1.00 84.62 161 TYR A CA 1
ATOM 1179 C C . TYR A 1 161 ? 0.654 -6.776 8.974 1.00 84.62 161 TYR A C 1
ATOM 1181 O O . TYR A 1 161 ? 0.833 -5.866 9.784 1.00 84.62 161 TYR A O 1
ATOM 1189 N N . SER A 1 162 ? -0.579 -7.130 8.597 1.00 84.56 162 SER A N 1
ATOM 1190 C CA . SER A 1 162 ? -1.796 -6.518 9.135 1.00 84.56 162 SER A CA 1
ATOM 1191 C C . SER A 1 162 ? -1.935 -6.658 10.655 1.00 84.56 162 SER A C 1
ATOM 1193 O O . SER A 1 162 ? -2.656 -5.859 11.259 1.00 84.56 162 SER A O 1
ATOM 1195 N N . ILE A 1 163 ? -1.261 -7.652 11.249 1.00 89.19 163 ILE A N 1
ATOM 1196 C CA . ILE A 1 163 ? -1.267 -7.960 12.685 1.00 89.19 163 ILE A CA 1
ATOM 1197 C C . ILE A 1 163 ? -0.642 -6.824 13.497 1.00 89.19 163 ILE A C 1
ATOM 1199 O O . ILE A 1 163 ? -1.210 -6.434 14.512 1.00 89.19 163 ILE A O 1
ATOM 1203 N N . TYR A 1 164 ? 0.460 -6.230 13.031 1.00 91.44 164 TYR A N 1
ATOM 1204 C CA . TYR A 1 164 ? 1.126 -5.137 13.749 1.00 91.44 164 TYR A CA 1
ATOM 1205 C C . TYR A 1 164 ? 0.228 -3.910 13.885 1.00 91.44 164 TYR A C 1
ATOM 1207 O O . TYR A 1 164 ? 0.123 -3.324 14.956 1.00 91.44 164 TYR A O 1
ATOM 1215 N N . TYR A 1 165 ? -0.493 -3.566 12.818 1.00 87.19 165 TYR A N 1
ATOM 1216 C CA . TYR A 1 165 ? -1.469 -2.483 12.880 1.00 87.19 165 TYR A CA 1
ATOM 1217 C C . TYR A 1 165 ? -2.649 -2.823 13.793 1.00 87.19 165 TYR A C 1
ATOM 1219 O O . TYR A 1 165 ? -3.095 -1.967 14.545 1.00 87.19 165 TYR A O 1
ATOM 1227 N N . ALA A 1 166 ? -3.161 -4.058 13.740 1.00 88.62 166 ALA A N 1
ATOM 1228 C CA . ALA A 1 166 ? -4.253 -4.469 14.620 1.00 88.62 166 ALA A CA 1
ATOM 1229 C C . ALA A 1 166 ? -3.835 -4.381 16.095 1.00 88.62 166 ALA A C 1
ATOM 1231 O O . ALA A 1 166 ? -4.607 -3.900 16.919 1.00 88.62 166 ALA A O 1
ATOM 1232 N N . LEU A 1 167 ? -2.596 -4.777 16.405 1.00 93.75 167 LEU A N 1
ATOM 1233 C CA . LEU A 1 167 ? -2.020 -4.650 17.737 1.00 93.75 167 LEU A CA 1
ATOM 1234 C C . LEU A 1 167 ? -1.895 -3.182 18.160 1.00 93.75 167 LEU A C 1
ATOM 1236 O O . LEU A 1 167 ? -2.333 -2.850 19.253 1.00 93.75 167 LEU A O 1
ATOM 1240 N N . ALA A 1 168 ? -1.376 -2.309 17.292 1.00 92.25 168 ALA A N 1
ATOM 1241 C CA . ALA A 1 168 ? -1.222 -0.879 17.575 1.00 92.25 168 ALA A CA 1
ATOM 1242 C C . ALA A 1 168 ? -2.566 -0.153 17.782 1.00 92.25 168 ALA A C 1
ATOM 1244 O O . ALA A 1 168 ? -2.680 0.750 18.612 1.00 92.25 168 ALA A O 1
ATOM 1245 N N . VAL A 1 169 ? -3.605 -0.554 17.043 1.00 90.06 169 VAL A N 1
ATOM 1246 C CA . VAL A 1 169 ? -4.972 -0.054 17.244 1.00 90.06 169 VAL A CA 1
ATOM 1247 C C . VAL A 1 169 ? -5.551 -0.576 18.562 1.00 90.06 169 VAL A C 1
ATOM 1249 O O . VAL A 1 169 ? -6.114 0.196 19.337 1.00 90.06 169 VAL A O 1
ATOM 1252 N N . ALA A 1 170 ? -5.369 -1.865 18.865 1.00 92.31 170 ALA A N 1
ATOM 1253 C CA . ALA A 1 170 ? -5.857 -2.476 20.100 1.00 92.31 170 ALA A CA 1
ATOM 1254 C C . ALA A 1 170 ? -5.168 -1.914 21.357 1.00 92.31 170 ALA A C 1
ATOM 1256 O O . ALA A 1 170 ? -5.832 -1.693 22.371 1.00 92.31 170 ALA A O 1
ATOM 1257 N N . SER A 1 171 ? -3.862 -1.631 21.288 1.00 95.69 171 SER A N 1
ATOM 1258 C CA . SER A 1 171 ? -3.095 -0.975 22.356 1.00 95.69 171 SER A CA 1
ATOM 1259 C C . SER A 1 171 ? -3.376 0.528 22.470 1.00 95.69 171 SER A C 1
ATOM 1261 O O . SER A 1 171 ? -2.899 1.164 23.408 1.00 95.69 171 SER A O 1
ATOM 1263 N N . LYS A 1 172 ? -4.186 1.093 21.560 1.00 91.25 172 LYS A N 1
ATOM 1264 C CA . LYS A 1 172 ? -4.507 2.526 21.449 1.00 91.25 172 LYS A CA 1
ATOM 1265 C C . LYS A 1 172 ? -3.293 3.424 21.181 1.00 91.25 172 LYS A C 1
ATOM 1267 O O . LYS A 1 172 ? -3.373 4.631 21.404 1.00 91.25 172 LYS A O 1
ATOM 1272 N N . GLU A 1 173 ? -2.198 2.867 20.669 1.00 93.00 173 GLU A N 1
ATOM 1273 C CA . GLU A 1 173 ? -1.067 3.653 20.163 1.00 93.00 173 GLU A CA 1
ATOM 1274 C C . GLU A 1 173 ? -1.431 4.375 18.860 1.00 93.00 173 GLU A C 1
ATOM 1276 O O . GLU A 1 173 ? -0.974 5.489 18.606 1.00 93.00 173 GLU A O 1
ATOM 1281 N N . ILE A 1 174 ? -2.300 3.762 18.050 1.00 89.12 174 ILE A N 1
ATOM 1282 C CA . ILE A 1 174 ? -2.793 4.312 16.786 1.00 89.12 174 ILE A CA 1
ATOM 1283 C C . ILE A 1 174 ? -4.324 4.375 16.821 1.00 89.12 174 ILE A C 1
ATOM 1285 O O . ILE A 1 174 ? -4.997 3.442 17.254 1.00 89.12 174 ILE A O 1
ATOM 1289 N N . LYS A 1 175 ? -4.899 5.491 16.357 1.00 87.69 175 LYS A N 1
ATOM 1290 C CA . LYS A 1 175 ? -6.356 5.626 16.185 1.00 87.69 175 LYS A CA 1
ATOM 1291 C C . LYS A 1 175 ? -6.822 4.797 14.984 1.00 87.69 175 LYS A C 1
ATOM 1293 O O . LYS A 1 175 ? -6.120 4.727 13.984 1.00 87.69 175 LYS A O 1
ATOM 1298 N N . GLU A 1 176 ? -8.032 4.248 15.037 1.00 81.31 176 GLU A N 1
ATOM 1299 C CA . GLU A 1 176 ? -8.639 3.547 13.888 1.00 81.31 176 GLU A CA 1
ATOM 1300 C C . GLU A 1 176 ? -8.694 4.443 12.637 1.00 81.31 176 GLU A C 1
ATOM 1302 O O . GLU A 1 176 ? -8.290 4.027 11.555 1.00 81.31 176 GLU A O 1
ATOM 1307 N N . ASP A 1 177 ? -9.066 5.712 12.825 1.00 80.94 177 ASP A N 1
ATOM 1308 C CA . ASP A 1 177 ? -9.104 6.751 11.785 1.00 80.94 177 ASP A CA 1
ATOM 1309 C C . ASP A 1 177 ? -7.723 7.410 11.540 1.00 80.94 177 ASP A C 1
ATOM 1311 O O . ASP A 1 177 ? -7.638 8.557 11.095 1.00 80.94 177 ASP A O 1
ATOM 1315 N N . HIS A 1 178 ? -6.613 6.759 11.904 1.00 85.06 178 HIS A N 1
ATOM 1316 C CA . HIS A 1 178 ? -5.286 7.347 11.722 1.00 85.06 178 HIS A CA 1
ATOM 1317 C C . HIS A 1 178 ? -4.933 7.478 10.238 1.00 85.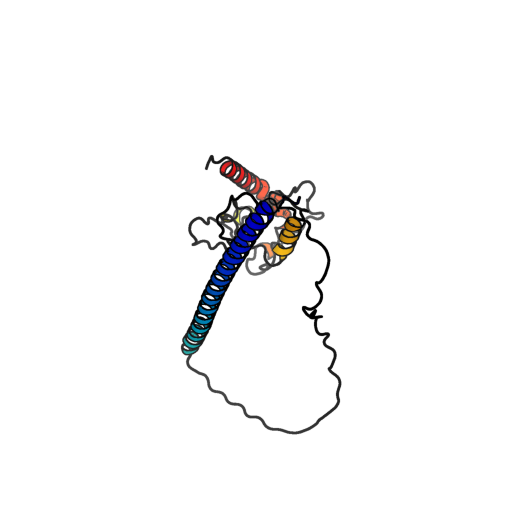06 178 HIS A C 1
ATOM 1319 O O . HIS A 1 178 ? -4.833 6.488 9.511 1.00 85.06 178 HIS A O 1
ATOM 1325 N N . ARG A 1 179 ? -4.670 8.719 9.820 1.00 82.44 179 ARG A N 1
ATOM 1326 C CA . ARG A 1 179 ? -4.132 9.049 8.504 1.00 82.44 179 ARG A CA 1
ATOM 1327 C C . ARG A 1 179 ? -2.609 9.184 8.594 1.00 82.44 179 ARG A C 1
ATOM 1329 O O . ARG A 1 179 ? -2.148 10.019 9.375 1.00 82.44 179 ARG A O 1
ATOM 1336 N N . PRO A 1 180 ? -1.845 8.424 7.792 1.00 84.50 180 PRO A N 1
ATOM 1337 C CA . PRO A 1 180 ? -0.405 8.612 7.693 1.00 84.50 180 PRO A CA 1
ATOM 1338 C C . PRO A 1 180 ? -0.066 10.025 7.210 1.00 84.50 180 PRO A C 1
ATOM 1340 O O . PRO A 1 180 ? -0.675 10.527 6.260 1.00 84.50 180 PRO A O 1
ATOM 1343 N N . ASP A 1 181 ? 0.904 10.654 7.866 1.00 87.38 181 ASP A N 1
ATOM 1344 C CA . ASP A 1 181 ? 1.532 11.886 7.397 1.00 87.38 181 ASP A CA 1
ATOM 1345 C C . ASP A 1 181 ? 2.828 11.527 6.666 1.00 87.38 181 ASP A C 1
ATOM 1347 O O . ASP A 1 181 ? 3.699 10.860 7.222 1.00 87.38 181 ASP A O 1
ATOM 1351 N N . PHE A 1 182 ? 2.929 11.940 5.403 1.00 86.81 182 PHE A N 1
ATOM 1352 C CA . PHE A 1 182 ? 4.083 11.671 4.545 1.00 86.81 182 PHE A CA 1
ATOM 1353 C C . PHE A 1 182 ? 5.067 12.851 4.484 1.00 86.81 182 PHE A C 1
ATOM 1355 O O . PHE A 1 182 ? 6.042 12.808 3.730 1.00 86.81 182 PHE A O 1
ATOM 1362 N N . THR A 1 183 ? 4.854 13.898 5.284 1.00 87.94 183 THR A N 1
ATOM 1363 C CA . THR A 1 183 ? 5.767 15.042 5.377 1.00 87.94 183 THR A CA 1
ATOM 1364 C C . THR A 1 183 ? 7.172 14.579 5.783 1.00 87.94 183 THR A C 1
ATOM 1366 O O . THR A 1 183 ? 7.335 13.869 6.771 1.00 87.94 183 THR A O 1
ATOM 1369 N N . ASN A 1 184 ? 8.197 14.970 5.015 1.00 88.38 184 ASN A N 1
ATOM 1370 C CA . ASN A 1 184 ? 9.606 14.584 5.216 1.00 88.38 184 ASN A CA 1
ATOM 1371 C C . ASN A 1 184 ? 9.874 13.067 5.227 1.00 88.38 184 ASN A C 1
ATOM 1373 O O . ASN A 1 184 ? 10.877 12.618 5.776 1.00 88.38 184 ASN A O 1
ATOM 1377 N N . THR A 1 185 ? 8.999 12.267 4.613 1.00 89.12 185 THR A N 1
ATOM 1378 C CA . THR A 1 185 ? 9.227 10.819 4.449 1.00 89.12 185 THR A CA 1
ATOM 1379 C C . THR A 1 185 ? 9.957 10.479 3.151 1.00 89.12 185 THR A C 1
ATOM 1381 O O . THR A 1 185 ? 9.990 9.317 2.746 1.00 89.12 185 THR A O 1
ATOM 1384 N N . GLU A 1 186 ? 10.527 11.489 2.487 1.00 88.12 186 GLU A N 1
ATOM 1385 C CA . GLU A 1 186 ? 11.185 11.326 1.195 1.00 88.12 186 GLU A CA 1
ATOM 1386 C C . GLU A 1 186 ? 12.346 10.327 1.269 1.00 88.12 186 GLU A C 1
ATOM 1388 O O . GLU A 1 186 ? 13.055 10.263 2.281 1.00 88.12 186 GLU A O 1
ATOM 1393 N N . PRO A 1 187 ? 12.548 9.509 0.221 1.00 89.38 187 PRO A N 1
ATOM 1394 C CA . PRO A 1 187 ? 13.637 8.549 0.210 1.00 89.38 187 PRO A CA 1
ATOM 1395 C C . PRO A 1 187 ? 14.987 9.238 0.412 1.00 89.38 187 PRO A C 1
ATOM 1397 O O . PRO A 1 187 ? 15.343 10.159 -0.318 1.00 89.38 187 PRO A O 1
ATOM 1400 N N . ALA A 1 188 ? 15.786 8.725 1.350 1.00 89.50 188 ALA A N 1
ATOM 1401 C CA . ALA A 1 188 ? 17.131 9.241 1.615 1.00 89.50 188 ALA A CA 1
ATOM 1402 C C . ALA A 1 188 ? 18.073 9.140 0.397 1.00 89.50 188 ALA A C 1
ATOM 1404 O O . ALA A 1 188 ? 19.082 9.839 0.324 1.00 89.50 188 ALA A O 1
ATOM 1405 N N . ALA A 1 189 ? 17.759 8.256 -0.552 1.00 89.62 189 ALA A N 1
ATOM 1406 C CA . ALA A 1 189 ? 18.465 8.111 -1.812 1.00 89.62 189 ALA A CA 1
ATOM 1407 C C . ALA A 1 189 ? 17.470 7.895 -2.953 1.00 89.62 189 ALA A C 1
ATOM 1409 O O . ALA A 1 189 ? 16.472 7.188 -2.800 1.00 89.62 189 ALA A O 1
ATOM 1410 N N . ASN A 1 190 ? 17.784 8.461 -4.116 1.00 86.75 190 ASN A N 1
ATOM 1411 C CA . ASN A 1 190 ? 17.031 8.211 -5.335 1.00 86.75 190 ASN A CA 1
ATOM 1412 C C . ASN A 1 190 ? 17.473 6.867 -5.938 1.00 86.75 190 ASN A C 1
ATOM 1414 O O . ASN A 1 190 ? 18.642 6.700 -6.297 1.00 86.75 190 ASN A O 1
ATOM 1418 N N . ILE A 1 191 ? 16.559 5.897 -6.008 1.00 85.56 191 ILE A N 1
ATOM 1419 C CA . ILE A 1 191 ? 16.822 4.554 -6.533 1.00 85.56 191 ILE A CA 1
ATOM 1420 C C . ILE A 1 191 ? 16.087 4.398 -7.865 1.00 85.56 191 ILE A C 1
ATOM 1422 O O . ILE A 1 191 ? 14.878 4.594 -7.950 1.00 85.56 191 ILE A O 1
ATOM 1426 N N . GLY A 1 192 ? 16.812 3.964 -8.899 1.00 81.12 192 GLY A N 1
ATOM 1427 C CA . GLY A 1 192 ? 16.243 3.691 -10.219 1.00 81.12 192 GLY A CA 1
ATOM 1428 C C . GLY A 1 192 ? 15.907 4.955 -11.033 1.00 81.12 192 GLY A C 1
ATOM 1429 O O . GLY A 1 192 ? 16.411 6.034 -10.728 1.00 81.12 192 GLY A O 1
ATOM 1430 N N . PRO A 1 193 ? 15.110 4.828 -12.114 1.00 83.25 193 PRO A N 1
ATOM 1431 C CA . PRO A 1 193 ? 14.435 3.611 -12.564 1.00 83.25 193 PRO A CA 1
ATOM 1432 C C . PRO A 1 193 ? 15.380 2.620 -13.263 1.00 83.25 193 PRO A C 1
ATOM 1434 O O . PRO A 1 193 ? 16.186 2.984 -14.118 1.00 83.25 193 PRO A O 1
ATOM 1437 N N . PHE A 1 194 ? 15.243 1.331 -12.942 1.00 88.75 194 PHE A N 1
ATOM 1438 C CA . PHE A 1 194 ? 15.938 0.250 -13.647 1.00 88.75 194 PHE A CA 1
ATOM 1439 C C . PHE A 1 194 ? 15.006 -0.414 -14.663 1.00 88.75 194 PHE A C 1
ATOM 1441 O O . PHE A 1 194 ? 13.840 -0.665 -14.373 1.00 88.75 194 PHE A O 1
ATOM 1448 N N . LYS A 1 195 ? 15.527 -0.797 -15.838 1.00 86.81 195 LYS A N 1
ATOM 1449 C CA . LYS A 1 195 ? 14.732 -1.450 -16.905 1.00 86.81 195 LYS A CA 1
ATOM 1450 C C . LYS A 1 195 ? 13.993 -2.710 -16.436 1.00 86.81 195 LYS A C 1
ATOM 1452 O O . LYS A 1 195 ? 12.937 -3.038 -16.958 1.00 86.81 195 LYS A O 1
ATOM 1457 N N . GLN A 1 196 ? 14.543 -3.400 -15.438 1.00 88.75 196 GLN A N 1
ATOM 1458 C CA . GLN A 1 196 ? 13.966 -4.612 -14.854 1.00 88.75 196 GLN A CA 1
ATOM 1459 C C . GLN A 1 196 ? 12.645 -4.353 -14.110 1.00 88.75 196 GLN A C 1
ATOM 1461 O O . GLN A 1 196 ? 11.880 -5.288 -13.911 1.00 88.75 196 GLN A O 1
ATOM 1466 N N . TRP A 1 197 ? 12.362 -3.107 -13.715 1.00 88.56 197 TRP A N 1
ATOM 1467 C CA . TRP A 1 197 ? 11.128 -2.731 -13.014 1.00 88.56 197 TRP A CA 1
ATOM 1468 C C . TRP A 1 197 ? 9.905 -2.722 -13.934 1.00 88.56 197 TRP A C 1
ATOM 1470 O O . TRP A 1 197 ? 8.793 -2.963 -13.476 1.00 88.56 197 TRP A O 1
ATOM 1480 N N . ALA A 1 198 ? 10.124 -2.493 -15.231 1.00 86.06 198 ALA A N 1
ATOM 1481 C CA . ALA A 1 198 ? 9.087 -2.511 -16.260 1.00 86.06 198 ALA A CA 1
ATOM 1482 C C . ALA A 1 198 ? 8.863 -3.909 -16.872 1.00 86.06 198 ALA A C 1
ATOM 1484 O O . ALA A 1 198 ? 8.128 -4.062 -17.844 1.00 86.06 198 ALA A O 1
ATOM 1485 N N . ASP A 1 199 ? 9.519 -4.950 -16.351 1.00 87.06 199 ASP A N 1
ATOM 1486 C CA . ASP A 1 199 ? 9.280 -6.322 -16.793 1.00 87.06 199 ASP A CA 1
ATOM 1487 C C . ASP A 1 199 ? 8.400 -7.052 -15.775 1.00 87.06 199 ASP A C 1
ATOM 1489 O O . ASP A 1 199 ? 8.832 -7.388 -14.667 1.00 87.06 199 ASP A O 1
ATOM 1493 N N . LYS A 1 200 ? 7.166 -7.361 -16.194 1.00 85.50 200 LYS A N 1
ATOM 1494 C CA . LYS A 1 200 ? 6.162 -8.074 -15.387 1.00 85.50 200 LYS A CA 1
ATOM 1495 C C . LYS A 1 200 ? 6.660 -9.415 -14.844 1.00 85.50 200 LYS A C 1
ATOM 1497 O O . LYS A 1 200 ? 6.101 -9.915 -13.875 1.00 85.50 200 LYS A O 1
ATOM 1502 N N . LYS A 1 201 ? 7.668 -10.027 -15.476 1.00 87.06 201 LYS A N 1
ATOM 1503 C CA . LYS A 1 201 ? 8.192 -11.350 -15.107 1.00 87.06 201 LYS A CA 1
ATOM 1504 C C . LYS A 1 201 ? 9.415 -11.295 -14.192 1.00 87.06 201 LYS A C 1
ATOM 1506 O O . LYS A 1 201 ? 9.822 -12.337 -13.687 1.00 87.06 201 LYS A O 1
ATOM 1511 N N . LYS A 1 202 ? 10.036 -10.125 -14.005 1.00 86.75 202 LYS A N 1
ATOM 1512 C CA . LYS A 1 202 ? 11.307 -10.001 -13.267 1.00 86.75 202 LYS A CA 1
ATOM 1513 C C . LYS A 1 202 ? 11.104 -9.653 -11.805 1.00 86.75 202 LYS A C 1
ATOM 1515 O O . LYS A 1 202 ? 11.797 -10.207 -10.959 1.00 86.75 202 LYS A O 1
ATOM 1520 N N . ILE A 1 203 ? 10.161 -8.760 -11.510 1.00 83.25 203 ILE A N 1
ATOM 1521 C CA . ILE A 1 203 ? 9.847 -8.342 -10.143 1.00 83.25 203 ILE A CA 1
ATOM 1522 C C . ILE A 1 203 ? 8.359 -8.582 -9.893 1.00 83.25 203 ILE A C 1
ATOM 1524 O O . ILE A 1 203 ? 7.498 -7.884 -10.426 1.00 83.25 203 ILE A O 1
ATOM 1528 N N . VAL A 1 204 ? 8.071 -9.615 -9.097 1.00 79.56 204 VAL A N 1
ATOM 1529 C CA . VAL A 1 204 ? 6.699 -10.091 -8.828 1.00 79.56 204 VAL A CA 1
ATOM 1530 C C . VAL A 1 204 ? 6.361 -10.060 -7.333 1.00 79.56 204 VAL A C 1
ATOM 1532 O O . VAL A 1 204 ? 5.193 -10.014 -6.968 1.00 79.56 204 VAL A O 1
ATOM 1535 N N . SER A 1 205 ? 7.367 -10.058 -6.454 1.00 81.50 205 SER A N 1
ATOM 1536 C CA . SER A 1 205 ? 7.179 -10.129 -4.998 1.00 81.50 205 SER A CA 1
ATOM 1537 C C . SER A 1 205 ? 7.165 -8.774 -4.290 1.00 81.50 205 SER A C 1
ATOM 1539 O O . SER A 1 205 ? 6.673 -8.689 -3.168 1.00 81.50 205 SER A O 1
ATOM 1541 N N . MET A 1 206 ? 7.713 -7.723 -4.904 1.00 85.81 206 MET A N 1
ATOM 1542 C CA . MET A 1 206 ? 7.855 -6.404 -4.282 1.00 85.81 206 MET A CA 1
ATOM 1543 C C . MET A 1 206 ? 7.502 -5.301 -5.272 1.00 85.81 206 MET A C 1
ATOM 1545 O O . MET A 1 206 ? 7.732 -5.439 -6.471 1.00 85.81 206 MET A O 1
ATOM 1549 N N . ASP A 1 207 ? 6.959 -4.197 -4.764 1.00 88.50 207 ASP A N 1
ATOM 1550 C CA . ASP A 1 207 ? 6.721 -3.002 -5.566 1.00 88.50 207 ASP A CA 1
ATOM 1551 C C . ASP A 1 207 ? 8.002 -2.148 -5.645 1.00 88.50 207 ASP A C 1
ATOM 1553 O O . ASP A 1 207 ? 8.373 -1.533 -4.641 1.00 88.50 207 ASP A O 1
ATOM 1557 N N . PRO A 1 208 ? 8.667 -2.048 -6.814 1.00 89.00 208 PRO A N 1
ATOM 1558 C CA . PRO A 1 208 ? 9.867 -1.230 -6.951 1.00 89.00 208 PRO A CA 1
ATOM 1559 C C . PRO A 1 208 ? 9.597 0.273 -6.793 1.00 89.00 208 PRO A C 1
ATOM 1561 O O . PRO A 1 208 ? 10.493 0.998 -6.378 1.00 89.00 208 PRO A O 1
ATOM 1564 N N . LEU A 1 209 ? 8.380 0.750 -7.075 1.00 88.94 209 LEU A N 1
ATOM 1565 C CA . LEU A 1 209 ? 8.003 2.167 -6.967 1.00 88.94 209 LEU A CA 1
ATOM 1566 C C . LEU A 1 209 ? 7.304 2.497 -5.641 1.00 88.94 209 LEU A C 1
ATOM 1568 O O . LEU A 1 209 ? 6.941 3.649 -5.417 1.00 88.94 209 LEU A O 1
ATOM 1572 N N . GLY A 1 210 ? 7.138 1.519 -4.744 1.00 88.62 210 GLY A N 1
ATOM 1573 C CA . GLY A 1 210 ? 6.400 1.707 -3.492 1.00 88.62 210 GLY A CA 1
ATOM 1574 C C . GLY A 1 210 ? 6.999 2.797 -2.596 1.00 88.62 210 GLY A C 1
ATOM 1575 O O . GLY A 1 210 ? 6.269 3.526 -1.933 1.00 88.62 210 GLY A O 1
ATOM 1576 N N . HIS A 1 211 ? 8.322 2.972 -2.647 1.00 88.94 211 HIS A N 1
ATOM 1577 C CA . HIS A 1 211 ? 9.043 4.023 -1.925 1.00 88.94 211 HIS A CA 1
ATOM 1578 C C . HIS A 1 211 ? 8.760 5.446 -2.439 1.00 88.94 211 HIS A C 1
ATOM 1580 O O . HIS A 1 211 ? 9.046 6.402 -1.733 1.00 88.94 211 HIS A O 1
ATOM 1586 N N . LEU A 1 212 ? 8.194 5.594 -3.641 1.00 90.69 212 LEU A N 1
ATOM 1587 C CA . LEU A 1 212 ? 7.830 6.881 -4.244 1.00 90.69 212 LEU A CA 1
ATOM 1588 C C . LEU A 1 212 ? 6.312 7.111 -4.279 1.00 90.69 212 LEU A C 1
ATOM 1590 O O . LEU A 1 212 ? 5.859 8.140 -4.780 1.00 90.69 212 LEU A O 1
ATOM 1594 N N . ALA A 1 213 ? 5.513 6.176 -3.759 1.00 89.44 213 ALA A N 1
ATOM 1595 C CA . ALA A 1 213 ? 4.062 6.189 -3.920 1.00 89.44 213 ALA A CA 1
ATOM 1596 C C . ALA A 1 213 ? 3.368 7.478 -3.420 1.00 89.44 213 ALA A C 1
ATOM 1598 O O . ALA A 1 213 ? 2.529 7.988 -4.165 1.00 89.44 213 ALA A O 1
ATOM 1599 N N . PRO A 1 214 ? 3.713 8.059 -2.248 1.00 89.69 214 PRO A N 1
ATOM 1600 C CA . PRO A 1 214 ? 3.100 9.309 -1.785 1.00 89.69 214 PRO A CA 1
ATOM 1601 C C . PRO A 1 214 ? 3.288 10.495 -2.741 1.00 89.69 214 PRO A C 1
ATOM 1603 O O . PRO A 1 214 ? 2.403 11.339 -2.841 1.00 89.69 214 PRO A O 1
ATOM 1606 N N . TRP A 1 215 ? 4.413 10.544 -3.462 1.00 90.31 215 TRP A N 1
ATOM 1607 C CA . TRP A 1 215 ? 4.735 11.626 -4.401 1.00 90.31 215 TRP A CA 1
ATOM 160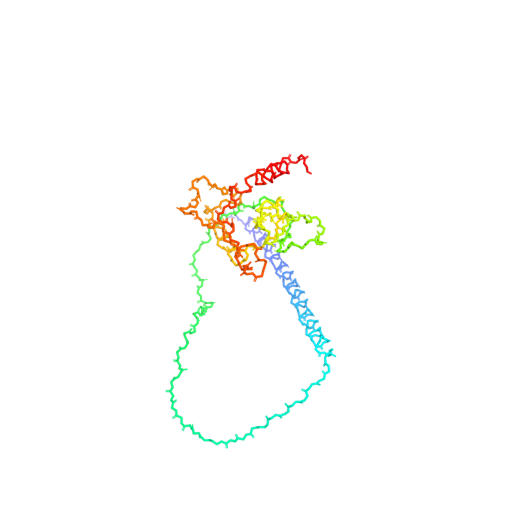8 C C . TRP A 1 215 ? 4.203 11.355 -5.805 1.00 90.31 215 TRP A C 1
ATOM 1610 O O . TRP A 1 215 ? 3.739 12.273 -6.470 1.00 90.31 215 TRP A O 1
ATOM 1620 N N . LEU A 1 216 ? 4.252 10.100 -6.261 1.00 90.62 216 LEU A N 1
ATOM 1621 C CA . LEU A 1 216 ? 3.748 9.718 -7.582 1.00 90.62 216 LEU A CA 1
ATOM 1622 C C . LEU A 1 216 ? 2.220 9.774 -7.654 1.00 90.62 216 LEU A C 1
ATOM 1624 O O . LEU A 1 216 ? 1.671 10.106 -8.698 1.00 90.62 216 LEU A O 1
ATOM 1628 N N . PHE A 1 217 ? 1.530 9.441 -6.563 1.00 90.50 217 PHE A N 1
ATOM 1629 C CA . PHE A 1 217 ? 0.075 9.287 -6.546 1.00 90.50 217 PHE A CA 1
ATOM 1630 C C . PHE A 1 217 ? -0.621 10.272 -5.604 1.00 90.50 217 PHE A C 1
ATOM 1632 O O . PHE A 1 217 ? -1.734 9.993 -5.155 1.00 90.50 217 PHE A O 1
ATOM 1639 N N . SER A 1 218 ? -0.001 11.420 -5.318 1.00 89.19 218 SER A N 1
ATOM 1640 C CA . SER A 1 218 ? -0.565 12.473 -4.460 1.00 89.19 218 SER A CA 1
ATOM 1641 C C . SER A 1 218 ? -1.982 12.870 -4.889 1.00 89.19 218 SER A C 1
ATOM 1643 O O . SER A 1 218 ? -2.903 12.815 -4.078 1.00 89.19 218 SER A O 1
ATOM 1645 N N . GLU A 1 219 ? -2.187 13.131 -6.181 1.00 89.38 219 GLU A N 1
ATOM 1646 C CA . GLU A 1 219 ? -3.495 13.489 -6.748 1.00 89.38 219 GLU A CA 1
ATOM 1647 C C . GLU A 1 219 ? -4.548 12.392 -6.529 1.00 89.38 219 GLU A C 1
ATOM 1649 O O . GLU A 1 219 ? -5.709 12.662 -6.222 1.00 89.38 219 GLU A O 1
ATOM 1654 N N . THR A 1 220 ? -4.147 11.123 -6.658 1.00 87.38 220 THR A N 1
ATOM 1655 C CA . THR A 1 220 ? -5.056 9.990 -6.429 1.00 87.38 220 THR A CA 1
ATOM 1656 C C . THR A 1 220 ? -5.404 9.865 -4.947 1.00 87.38 220 THR A C 1
ATOM 1658 O O . THR A 1 220 ? -6.557 9.608 -4.610 1.00 87.38 220 THR A O 1
ATOM 1661 N N . ILE A 1 221 ? -4.433 10.077 -4.055 1.00 86.31 221 ILE A N 1
ATOM 1662 C CA . ILE A 1 221 ? -4.635 10.042 -2.602 1.00 86.31 221 ILE A CA 1
ATOM 1663 C C . ILE A 1 221 ? -5.590 11.158 -2.164 1.00 86.31 221 ILE A C 1
ATOM 1665 O O . ILE A 1 221 ? -6.496 10.904 -1.372 1.00 86.31 221 ILE A O 1
ATOM 1669 N N . GLU A 1 222 ? -5.411 12.375 -2.674 1.00 86.75 222 GLU A N 1
ATOM 1670 C CA . GLU A 1 222 ? -6.286 13.513 -2.375 1.00 86.75 222 GLU A CA 1
ATOM 1671 C C . GLU A 1 222 ? -7.713 13.257 -2.853 1.00 86.75 222 GLU A C 1
ATOM 1673 O O . GLU A 1 222 ? -8.650 13.360 -2.061 1.00 86.75 222 GLU A O 1
ATOM 1678 N N . LYS A 1 223 ? -7.877 12.799 -4.097 1.00 86.69 223 LYS A N 1
ATOM 1679 C CA . LYS A 1 223 ? -9.186 12.469 -4.664 1.00 86.69 223 LYS A CA 1
ATOM 1680 C C . LYS A 1 223 ? -9.926 11.394 -3.867 1.00 86.69 223 LYS A C 1
ATOM 1682 O O . LYS A 1 223 ? -11.112 11.540 -3.586 1.00 86.69 223 LYS A O 1
ATOM 1687 N N . GLU A 1 224 ? -9.259 10.301 -3.501 1.00 82.75 224 GLU A N 1
ATOM 1688 C CA . GLU A 1 224 ? -9.898 9.245 -2.703 1.00 82.75 224 GLU A CA 1
ATOM 1689 C C . GLU A 1 224 ? -10.226 9.723 -1.278 1.00 82.75 224 GLU A C 1
ATOM 1691 O O . GLU A 1 224 ? -11.233 9.302 -0.710 1.00 82.75 224 GLU A O 1
ATOM 1696 N N . ASN A 1 225 ? -9.430 10.636 -0.715 1.00 78.50 225 ASN A N 1
ATOM 1697 C CA . ASN A 1 225 ? -9.689 11.238 0.594 1.00 78.50 225 ASN A CA 1
ATOM 1698 C C . ASN A 1 225 ? -10.900 12.189 0.565 1.00 78.50 225 ASN A C 1
ATOM 1700 O O . ASN A 1 225 ? -11.723 12.171 1.477 1.00 78.50 225 ASN A O 1
ATOM 1704 N N . GLU A 1 226 ? -11.059 12.987 -0.491 1.00 78.69 226 GLU A N 1
ATOM 1705 C CA . GLU A 1 226 ? -12.262 13.804 -0.698 1.00 78.69 226 GLU A CA 1
ATOM 1706 C C . GLU A 1 226 ? -13.516 12.935 -0.845 1.00 78.69 226 GLU A C 1
ATOM 1708 O O . GLU A 1 226 ? -14.559 13.230 -0.256 1.00 78.69 226 GLU A O 1
ATOM 1713 N N . LEU A 1 227 ? -13.412 11.825 -1.586 1.00 75.62 227 LEU A N 1
ATOM 1714 C CA . LEU A 1 227 ? -14.495 10.848 -1.697 1.00 75.62 227 LEU A CA 1
ATOM 1715 C C . LEU A 1 227 ? -14.844 10.247 -0.331 1.00 75.62 227 LEU A C 1
ATOM 1717 O O . LEU A 1 227 ? -16.021 10.112 -0.005 1.00 75.62 227 LEU A O 1
ATOM 1721 N N . GLU A 1 228 ? -13.845 9.928 0.490 1.00 75.69 228 GLU A N 1
ATOM 1722 C CA . GLU A 1 228 ? -14.054 9.446 1.853 1.00 75.69 228 GLU A CA 1
ATOM 1723 C C . GLU A 1 228 ? -14.757 10.482 2.741 1.00 75.69 228 GLU A C 1
ATOM 1725 O O . GLU A 1 228 ? -15.712 10.134 3.442 1.00 75.69 228 GLU A O 1
ATOM 1730 N N . GLN A 1 229 ? -14.343 11.751 2.688 1.00 75.12 229 GLN A N 1
ATOM 1731 C CA . GLN A 1 229 ? -15.002 12.833 3.425 1.00 75.12 229 GLN A CA 1
ATOM 1732 C C . GLN A 1 229 ? -16.454 13.015 2.974 1.00 75.12 229 GLN A C 1
ATOM 1734 O O . GLN A 1 229 ? -17.349 13.083 3.812 1.00 75.12 229 GLN A O 1
ATOM 1739 N N . SER A 1 230 ? -16.708 12.997 1.665 1.00 76.00 230 SER A N 1
ATOM 1740 C CA . SER A 1 230 ? -18.056 13.121 1.100 1.00 76.00 230 SER A CA 1
ATOM 1741 C C . SER A 1 230 ? -18.985 11.975 1.527 1.00 76.00 230 SER A C 1
ATOM 1743 O O . SER A 1 230 ? -20.127 12.214 1.928 1.00 76.00 230 SER A O 1
ATOM 1745 N N . VAL A 1 231 ? -18.481 10.733 1.525 1.00 75.88 231 VAL A N 1
ATOM 1746 C CA . VAL A 1 231 ? -19.215 9.554 2.023 1.00 75.88 231 VAL A CA 1
ATOM 1747 C C . VAL A 1 231 ? -19.478 9.668 3.527 1.00 75.88 231 VAL A C 1
ATOM 1749 O O . VAL A 1 231 ? -20.567 9.339 3.993 1.00 75.88 231 VAL A O 1
ATOM 1752 N N . ARG A 1 232 ? -18.514 10.171 4.309 1.00 71.06 232 ARG A N 1
ATOM 1753 C CA . ARG A 1 232 ? -18.687 10.394 5.755 1.00 71.06 232 ARG A CA 1
ATOM 1754 C C . ARG A 1 232 ? -19.728 11.475 6.053 1.00 71.06 232 ARG A C 1
ATOM 1756 O O . ARG A 1 232 ? -20.460 11.356 7.033 1.00 71.06 232 ARG A O 1
ATOM 1763 N N . GLU A 1 233 ? -19.802 12.506 5.217 1.00 79.75 233 GLU A N 1
ATOM 1764 C CA . GLU A 1 233 ? -20.788 13.590 5.301 1.00 79.75 233 GLU A CA 1
ATOM 1765 C C . GLU A 1 233 ? -22.177 13.198 4.763 1.00 79.75 233 GLU A C 1
ATOM 1767 O O . GLU A 1 233 ? -23.115 13.987 4.876 1.00 79.75 233 GLU A O 1
ATOM 1772 N N . GLY A 1 234 ? -22.335 11.994 4.199 1.00 70.06 234 GLY A N 1
ATOM 1773 C CA . GLY A 1 234 ? -23.609 11.496 3.676 1.00 70.06 234 GLY A CA 1
ATOM 1774 C C . GLY A 1 234 ? -24.090 12.218 2.415 1.00 70.06 234 GLY A C 1
ATOM 1775 O O . GLY A 1 234 ? -25.290 12.242 2.146 1.00 70.06 234 GLY A O 1
ATOM 1776 N N . ARG A 1 235 ? -23.177 12.840 1.653 1.00 67.62 235 ARG A N 1
ATOM 1777 C CA . ARG A 1 235 ? -23.501 13.507 0.377 1.00 67.62 235 ARG A CA 1
ATOM 1778 C C . ARG A 1 235 ? -23.505 12.554 -0.825 1.00 67.62 235 ARG A C 1
ATOM 1780 O O . ARG A 1 235 ? -23.952 12.959 -1.898 1.00 67.62 235 ARG A O 1
ATOM 1787 N N . LEU A 1 236 ? -23.032 11.319 -0.645 1.00 52.94 236 LEU A N 1
ATOM 1788 C CA . LEU A 1 236 ? -22.969 10.223 -1.620 1.00 52.94 236 LEU A CA 1
ATOM 1789 C C . LEU A 1 236 ? -23.337 8.906 -0.930 1.00 52.94 236 LEU A C 1
ATOM 1791 O O . LEU A 1 236 ? -24.005 8.076 -1.584 1.00 52.94 236 LEU A O 1
#

Foldseek 3Di:
DDDDPPVVVVVVVVVVVVVVVVVVVVVVVVVVVVVVVVVVVVVVVVVVVVVVVVVVPDDDDDDDDDDDDDDDDDDDDDPDDDDDDDDDPPDDDDDDDDDDPPDDDPPPDDPDDCQDADCPDPQADADDADALAPDDVNRDDQAADDPPLCPSHHPDHPPPVVVVVVVCCVVVVAPPPDDDDCVPLQDPDDDDDDNQRSDCPRDPPDNPCNNVCCPSCVVVVVVSVVSVVCVVVVVD